Protein AF-A0A183J6Y9-F1 (afdb_monomer)

Foldseek 3Di:
DFLVLCVLQLFWFQPDFADDQRVVLSQVSCVVSVFHADEDPLVQLEKEFFDDDGDPLRDDDPCNVVCNVCSNVCRVPGHLNPQDWAFQDWDDDLQEIETEIEDDPPPPPDHDHDHHDDDDPVVVVLVVVLCVVCVVLSVLLDQQPVNAEEEEAEEDEDPSVLLVVLSVQVSVLVSVLSGRYHYYYQYYDPPHRGGLRSSLRVSSVVVVVVDRHRYYHYDYSRIGGDHSSLRRHDDPHHYDSNCAYVVVVSD

Nearest PDB structures (foldseek):
  2fyc-assembly2_D  TM=8.699E-01  e=2.472E-06  Bos taurus
  1o0r-assembly1_A  TM=8.717E-01  e=4.894E-06  Bos taurus
  1yro-assembly2_D  TM=9.152E-01  e=6.273E-06  Bos taurus
  6fwu-assembly1_A  TM=8.472E-01  e=5.541E-06  Homo sapiens
  4l41-assembly1_C  TM=9.051E-01  e=8.041E-06  Homo sapiens

Structure (mmCIF, N/CA/C/O backbone):
data_AF-A0A183J6Y9-F1
#
_entry.id   AF-A0A183J6Y9-F1
#
loop_
_atom_site.group_PDB
_atom_site.id
_atom_site.type_symbol
_atom_site.label_atom_id
_atom_site.label_alt_id
_atom_site.label_comp_id
_atom_site.label_asym_id
_atom_site.label_entity_id
_atom_site.label_seq_id
_atom_site.pdbx_PDB_ins_code
_atom_site.Cartn_x
_atom_site.Cartn_y
_atom_site.Cartn_z
_atom_site.occupancy
_atom_site.B_iso_or_equiv
_atom_site.auth_seq_id
_atom_site.auth_comp_id
_atom_site.auth_asym_id
_atom_site.auth_atom_id
_atom_site.pdbx_PDB_model_num
ATOM 1 N N . MET A 1 1 ? -2.860 -9.518 -0.943 1.00 97.25 1 MET A N 1
ATOM 2 C CA . MET A 1 1 ? -2.140 -10.798 -1.158 1.00 97.25 1 MET A CA 1
ATOM 3 C C . MET A 1 1 ? -1.888 -11.465 0.185 1.00 97.25 1 MET A C 1
ATOM 5 O O . MET A 1 1 ? -1.713 -10.760 1.171 1.00 97.25 1 MET A O 1
ATOM 9 N N . THR A 1 2 ? -1.869 -12.795 0.262 1.00 98.12 2 THR A N 1
ATOM 10 C CA . THR A 1 2 ? -1.342 -13.480 1.454 1.00 98.12 2 THR A CA 1
ATOM 11 C C . THR A 1 2 ? 0.168 -13.244 1.559 1.00 98.12 2 THR A C 1
ATOM 13 O O . THR A 1 2 ? 0.830 -12.912 0.570 1.00 98.12 2 THR A O 1
ATOM 16 N N . GLY A 1 3 ? 0.747 -13.451 2.744 1.00 97.88 3 GLY A N 1
ATOM 17 C CA . GLY A 1 3 ? 2.195 -13.296 2.912 1.00 97.88 3 GLY A CA 1
ATOM 18 C C . GLY A 1 3 ? 3.012 -14.280 2.066 1.00 97.88 3 GLY A C 1
ATOM 19 O O . GLY A 1 3 ? 4.118 -13.955 1.641 1.00 97.88 3 GLY A O 1
ATOM 20 N N . SER A 1 4 ? 2.490 -15.478 1.785 1.00 98.19 4 SER A N 1
ATOM 21 C CA . SER A 1 4 ? 3.156 -16.439 0.894 1.00 98.19 4 SER A CA 1
ATOM 22 C C . SER A 1 4 ? 3.109 -15.988 -0.567 1.00 98.19 4 SER A C 1
ATOM 24 O O . SER A 1 4 ? 4.135 -16.042 -1.241 1.00 98.19 4 SER A O 1
ATOM 26 N N . GLN A 1 5 ? 1.965 -15.480 -1.040 1.00 98.56 5 GLN A N 1
ATOM 27 C CA . GLN A 1 5 ? 1.833 -14.910 -2.387 1.00 98.56 5 GLN A CA 1
ATOM 28 C C . GLN A 1 5 ? 2.800 -13.740 -2.591 1.00 98.56 5 GLN A C 1
ATOM 30 O O . GLN A 1 5 ? 3.493 -13.694 -3.604 1.00 98.56 5 GLN A O 1
ATOM 35 N N . TYR A 1 6 ? 2.891 -12.830 -1.617 1.00 98.69 6 TYR A N 1
ATOM 36 C CA . TYR A 1 6 ? 3.748 -11.651 -1.734 1.00 98.69 6 TYR A CA 1
ATOM 37 C C . TYR A 1 6 ? 5.245 -12.000 -1.742 1.00 98.69 6 TYR A C 1
ATOM 39 O O . TYR A 1 6 ? 6.002 -11.476 -2.557 1.00 98.69 6 TYR A O 1
ATOM 47 N N . ARG A 1 7 ? 5.677 -12.964 -0.913 1.00 98.44 7 ARG A N 1
ATOM 48 C CA . ARG A 1 7 ? 7.055 -13.484 -0.972 1.00 98.44 7 ARG A CA 1
ATOM 49 C C . ARG A 1 7 ? 7.351 -14.200 -2.290 1.00 98.44 7 ARG A C 1
ATOM 51 O O . ARG A 1 7 ? 8.446 -14.053 -2.819 1.00 98.44 7 ARG A O 1
ATOM 58 N N . ARG A 1 8 ? 6.384 -14.943 -2.842 1.00 98.38 8 ARG A N 1
ATOM 59 C CA . ARG A 1 8 ? 6.544 -15.681 -4.108 1.00 98.38 8 ARG A CA 1
ATOM 60 C C . ARG A 1 8 ? 6.853 -14.765 -5.294 1.00 98.38 8 ARG A C 1
ATOM 62 O O . ARG A 1 8 ? 7.575 -15.180 -6.191 1.00 98.38 8 ARG A O 1
ATOM 69 N N . VAL A 1 9 ? 6.325 -13.541 -5.292 1.00 98.38 9 VAL A N 1
ATOM 70 C CA . VAL A 1 9 ? 6.572 -12.533 -6.342 1.00 98.38 9 VAL A CA 1
ATOM 71 C C . VAL A 1 9 ? 7.768 -11.624 -6.038 1.00 98.38 9 VAL A C 1
ATOM 73 O O . VAL A 1 9 ? 8.014 -10.680 -6.781 1.00 98.38 9 VAL A O 1
ATOM 76 N N . ASN A 1 10 ? 8.504 -11.896 -4.952 1.00 98.69 10 ASN A N 1
ATOM 77 C CA . ASN A 1 10 ? 9.577 -11.045 -4.439 1.00 98.69 10 ASN A CA 1
ATOM 78 C C . ASN A 1 10 ? 9.123 -9.601 -4.132 1.00 98.69 10 ASN A C 1
ATOM 80 O O . ASN A 1 10 ? 9.915 -8.673 -4.223 1.00 98.69 10 ASN A O 1
ATOM 84 N N . GLY A 1 11 ? 7.856 -9.395 -3.761 1.00 98.56 11 GLY A N 1
ATOM 85 C CA . GLY A 1 11 ? 7.292 -8.063 -3.519 1.00 98.56 11 GLY A CA 1
ATOM 86 C C . GLY A 1 11 ? 7.314 -7.122 -4.733 1.00 98.56 11 GLY A C 1
ATOM 87 O O . GLY A 1 11 ? 7.437 -7.559 -5.879 1.00 98.56 11 GLY A O 1
ATOM 88 N N . TYR A 1 12 ? 7.152 -5.821 -4.475 1.00 98.69 12 TYR A N 1
ATOM 89 C CA . TYR A 1 12 ? 7.265 -4.771 -5.497 1.00 98.69 12 TYR A CA 1
ATOM 90 C C . TYR A 1 12 ? 8.728 -4.556 -5.918 1.00 98.69 12 TYR A C 1
ATOM 92 O O . TYR A 1 12 ? 9.642 -4.839 -5.151 1.00 98.69 12 TYR A O 1
ATOM 100 N N . SER A 1 13 ? 8.950 -4.009 -7.116 1.00 98.06 13 SER A N 1
ATOM 101 C CA . SER A 1 13 ? 10.266 -3.509 -7.553 1.00 98.06 13 SER A CA 1
ATOM 102 C C . SER A 1 13 ? 10.703 -2.312 -6.700 1.00 98.06 13 SER A C 1
ATOM 104 O O . SER A 1 13 ? 9.921 -1.381 -6.498 1.00 98.06 13 SER A O 1
ATOM 106 N N . ASN A 1 14 ? 11.959 -2.304 -6.252 1.00 97.12 14 ASN A N 1
ATOM 107 C CA . ASN A 1 14 ? 12.579 -1.193 -5.530 1.00 97.12 14 ASN A CA 1
ATOM 108 C C . ASN A 1 14 ? 13.137 -0.116 -6.477 1.00 97.12 14 ASN A C 1
ATOM 110 O O . ASN A 1 14 ? 13.610 0.915 -6.006 1.00 97.12 14 ASN A O 1
ATOM 114 N N . LEU A 1 15 ? 13.119 -0.328 -7.800 1.00 95.81 15 LEU A N 1
ATOM 115 C CA . LEU A 1 15 ? 13.768 0.578 -8.764 1.00 95.81 15 LEU A CA 1
ATOM 116 C C . LEU A 1 15 ? 12.850 1.671 -9.340 1.00 95.81 15 LEU A C 1
ATOM 118 O O . LEU A 1 15 ? 13.322 2.528 -10.090 1.00 95.81 15 LEU A O 1
ATOM 122 N N . TYR A 1 16 ? 11.554 1.677 -9.006 1.00 96.12 16 TYR A N 1
ATOM 123 C CA . TYR A 1 16 ? 10.638 2.737 -9.445 1.00 96.12 16 TYR A CA 1
ATOM 124 C C . TYR A 1 16 ? 10.712 3.942 -8.509 1.00 96.12 16 TYR A C 1
ATOM 126 O O . TYR A 1 16 ? 9.993 4.041 -7.517 1.00 96.12 16 TYR A O 1
ATOM 134 N N . TRP A 1 17 ? 11.596 4.871 -8.863 1.00 94.75 17 TRP A N 1
ATOM 135 C CA . TRP A 1 17 ? 11.679 6.195 -8.257 1.00 94.75 17 TRP A CA 1
ATOM 136 C C . TRP A 1 17 ? 10.768 7.175 -8.993 1.00 94.75 17 TRP A C 1
ATOM 138 O O . TRP A 1 17 ? 10.839 7.279 -10.215 1.00 94.75 17 TRP A O 1
ATOM 148 N N . GLY A 1 18 ? 9.939 7.908 -8.261 1.00 93.94 18 GLY A N 1
ATOM 149 C CA . GLY A 1 18 ? 8.951 8.826 -8.812 1.00 93.94 18 GLY A CA 1
ATOM 150 C C . GLY A 1 18 ? 7.723 8.075 -9.314 1.00 93.94 18 GLY A C 1
ATOM 151 O O . GLY A 1 18 ? 7.392 6.997 -8.823 1.00 93.94 18 GLY A O 1
ATOM 152 N N . TRP A 1 19 ? 7.043 8.644 -10.303 1.00 93.31 19 TRP A N 1
ATOM 153 C CA . TRP A 1 19 ? 5.748 8.150 -10.743 1.00 93.31 19 TRP A CA 1
ATOM 154 C C . TRP A 1 19 ? 5.826 7.194 -11.940 1.00 93.31 19 TRP A C 1
ATOM 156 O O . TRP A 1 19 ? 6.244 7.577 -13.047 1.00 93.31 19 TRP A O 1
ATOM 166 N N . GLY A 1 20 ? 5.266 5.999 -11.733 1.00 94.44 20 GLY A N 1
ATOM 167 C CA . GLY A 1 20 ? 4.709 5.129 -12.761 1.00 94.44 20 GLY A CA 1
ATOM 168 C C . GLY A 1 20 ? 5.505 3.855 -13.035 1.00 94.44 20 GLY A C 1
ATOM 169 O O . GLY A 1 20 ? 6.730 3.884 -13.139 1.00 94.44 20 GLY A O 1
ATOM 170 N N . GLY A 1 21 ? 4.765 2.770 -13.285 1.00 96.50 21 GLY A N 1
ATOM 171 C CA . GLY A 1 21 ? 5.256 1.462 -13.727 1.00 96.50 21 GLY A CA 1
ATOM 172 C C . GLY A 1 21 ? 5.347 0.408 -12.619 1.00 96.50 21 GLY A C 1
ATOM 173 O O . GLY A 1 21 ? 5.351 -0.780 -12.919 1.00 96.50 21 GLY A O 1
ATOM 174 N N . GLU A 1 22 ? 5.349 0.800 -11.348 1.00 97.50 22 GLU A N 1
ATOM 175 C CA . GLU A 1 22 ? 5.458 -0.107 -10.203 1.00 97.50 22 GLU A CA 1
ATOM 176 C C . GLU A 1 22 ? 4.250 -1.045 -10.048 1.00 97.50 22 GLU A C 1
ATOM 178 O O . GLU A 1 22 ? 4.427 -2.230 -9.752 1.00 97.50 22 GLU A O 1
ATOM 183 N N . ASP A 1 23 ? 3.036 -0.540 -10.295 1.00 96.69 23 ASP A N 1
ATOM 184 C CA . ASP A 1 23 ? 1.798 -1.330 -10.258 1.00 96.69 23 ASP A CA 1
ATOM 185 C C . ASP A 1 23 ? 1.676 -2.266 -11.481 1.00 96.69 23 ASP A C 1
ATOM 187 O O . ASP A 1 23 ? 1.129 -3.370 -11.384 1.00 96.69 23 ASP A O 1
ATOM 191 N N . ASP A 1 24 ? 2.247 -1.877 -12.624 1.00 98.00 24 ASP A N 1
ATOM 192 C CA . ASP A 1 24 ? 2.337 -2.737 -13.810 1.00 98.00 24 ASP A CA 1
ATOM 193 C C . ASP A 1 24 ? 3.381 -3.850 -13.614 1.00 98.00 24 ASP A C 1
ATOM 195 O O . ASP A 1 24 ? 3.151 -5.006 -13.977 1.00 98.00 24 ASP A O 1
ATOM 199 N N . ASP A 1 25 ? 4.517 -3.530 -12.990 1.00 98.56 25 ASP A N 1
ATOM 200 C CA . ASP A 1 25 ? 5.607 -4.467 -12.713 1.00 98.56 25 ASP A CA 1
ATOM 201 C C . ASP A 1 25 ? 5.166 -5.572 -11.741 1.00 98.56 25 ASP A C 1
ATOM 203 O O . ASP A 1 25 ? 5.343 -6.757 -12.032 1.00 98.56 25 ASP A O 1
ATOM 207 N N . ILE A 1 26 ? 4.482 -5.228 -10.638 1.00 98.25 26 ILE A N 1
ATOM 208 C CA . ILE A 1 26 ? 3.941 -6.246 -9.720 1.00 98.25 26 ILE A CA 1
ATOM 209 C C . ILE A 1 26 ? 2.929 -7.161 -10.422 1.00 98.25 26 ILE A C 1
ATOM 211 O O . ILE A 1 26 ? 2.887 -8.363 -10.147 1.00 98.25 26 ILE A O 1
ATOM 215 N N . HIS A 1 27 ? 2.154 -6.643 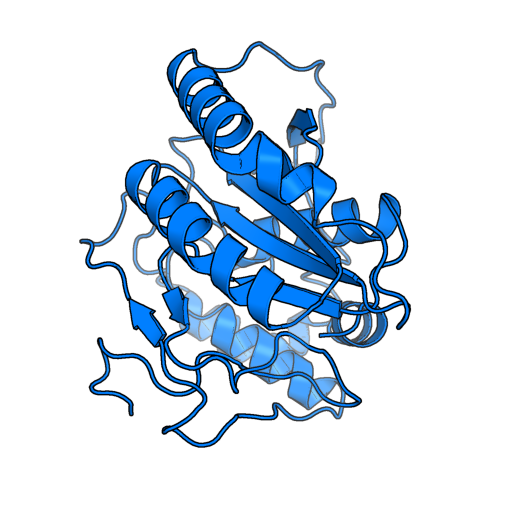-11.381 1.00 98.00 27 HIS A N 1
ATOM 216 C CA . HIS A 1 27 ? 1.244 -7.458 -12.187 1.00 98.00 27 HIS A CA 1
ATOM 217 C C . HIS A 1 27 ? 1.997 -8.426 -13.108 1.00 98.00 27 HIS A C 1
ATOM 219 O O . HIS A 1 27 ? 1.586 -9.583 -13.239 1.00 98.00 27 HIS A O 1
ATOM 225 N N . VAL A 1 28 ? 3.122 -8.003 -13.698 1.00 98.25 28 VAL A N 1
ATOM 226 C CA . VAL A 1 28 ? 4.030 -8.909 -14.423 1.00 98.25 28 VAL A CA 1
ATOM 227 C C . VAL A 1 28 ? 4.543 -10.001 -13.482 1.00 98.25 28 VAL A C 1
ATOM 229 O O . VAL A 1 28 ? 4.407 -11.181 -13.799 1.00 98.25 28 VAL A O 1
ATOM 232 N N . ARG A 1 29 ? 5.039 -9.647 -12.292 1.00 98.31 29 ARG A N 1
ATOM 233 C CA . ARG A 1 29 ? 5.575 -10.617 -11.318 1.00 98.31 29 ARG A CA 1
ATOM 234 C C . ARG A 1 29 ? 4.541 -11.636 -10.848 1.00 98.31 29 ARG A C 1
ATOM 236 O O . ARG A 1 29 ? 4.860 -12.816 -10.714 1.00 98.31 29 ARG A O 1
ATOM 243 N N . ILE A 1 30 ? 3.295 -11.208 -10.632 1.00 98.44 30 ILE A N 1
ATOM 244 C CA . ILE A 1 30 ? 2.176 -12.101 -10.294 1.00 98.44 30 ILE A CA 1
ATOM 245 C C . ILE A 1 30 ? 1.972 -13.151 -11.392 1.00 98.44 30 ILE A C 1
ATOM 247 O O . ILE A 1 30 ? 1.847 -14.338 -11.080 1.00 98.44 30 ILE A O 1
ATOM 251 N N . LYS A 1 31 ? 1.995 -12.735 -12.665 1.00 98.12 31 LYS A N 1
ATOM 252 C CA . LYS A 1 31 ? 1.873 -13.653 -13.805 1.00 98.12 31 LYS A CA 1
ATOM 253 C C . LYS A 1 31 ? 3.050 -14.620 -13.894 1.00 98.12 31 LYS A C 1
ATOM 255 O O . LYS A 1 31 ? 2.824 -15.816 -14.055 1.00 98.12 31 LYS A O 1
ATOM 260 N N . GLU A 1 32 ? 4.281 -14.135 -13.737 1.00 97.69 32 GLU A N 1
ATOM 261 C CA . GLU A 1 32 ? 5.484 -14.986 -13.760 1.00 97.69 32 GLU A CA 1
ATOM 262 C C . GLU A 1 32 ? 5.507 -16.001 -12.610 1.00 97.69 32 GLU A C 1
ATOM 264 O O . GLU A 1 32 ? 6.016 -17.111 -12.748 1.00 97.69 32 GLU A O 1
ATOM 269 N N . ALA A 1 33 ? 4.884 -15.670 -11.478 1.00 97.38 33 ALA A N 1
ATOM 270 C CA . ALA A 1 33 ? 4.689 -16.604 -10.380 1.00 97.38 33 ALA A CA 1
ATOM 271 C C . ALA A 1 33 ? 3.582 -17.647 -10.640 1.00 97.38 33 ALA A C 1
ATOM 273 O O . ALA A 1 33 ? 3.334 -18.478 -9.765 1.00 97.38 33 ALA A O 1
ATOM 274 N N . GLY A 1 34 ? 2.916 -17.637 -11.799 1.00 97.81 34 GLY A N 1
ATOM 275 C CA . GLY A 1 34 ? 1.820 -18.554 -12.132 1.00 97.81 34 GLY A CA 1
ATOM 276 C C . GLY A 1 34 ? 0.507 -18.232 -11.413 1.00 97.81 34 GLY A C 1
ATOM 277 O O . GLY A 1 34 ? -0.323 -19.118 -11.216 1.00 97.81 34 GLY A O 1
ATOM 278 N N . MET A 1 35 ? 0.333 -16.984 -10.977 1.00 98.31 35 MET A N 1
ATOM 279 C CA . MET A 1 35 ? -0.891 -16.476 -10.358 1.00 98.31 35 MET A CA 1
ATOM 280 C C . MET A 1 35 ? -1.600 -15.503 -11.306 1.00 98.31 35 MET A C 1
ATOM 282 O O . MET A 1 35 ? -1.022 -15.004 -12.272 1.00 98.31 35 MET A O 1
ATOM 286 N N . TYR A 1 36 ? -2.864 -15.203 -11.026 1.00 97.19 36 TYR A N 1
ATOM 287 C CA . TYR A 1 36 ? -3.632 -14.208 -11.769 1.00 97.19 36 TYR A CA 1
ATOM 288 C C . TYR A 1 36 ? -4.385 -13.283 -10.819 1.00 97.19 36 TYR A C 1
ATOM 290 O O . TYR A 1 36 ? -4.746 -13.655 -9.707 1.00 97.19 36 TYR A O 1
ATOM 298 N N . VAL A 1 37 ? -4.608 -12.047 -11.257 1.00 97.38 37 VAL A N 1
ATOM 299 C CA . VAL A 1 37 ? -5.260 -11.025 -10.436 1.00 97.38 37 VAL A CA 1
ATOM 300 C C . VAL A 1 37 ? -6.776 -11.154 -10.544 1.00 97.38 37 VAL A C 1
ATOM 302 O O . VAL A 1 37 ? -7.348 -10.973 -11.620 1.00 97.38 37 VAL A O 1
ATOM 305 N N . LEU A 1 38 ? -7.432 -11.408 -9.415 1.00 97.12 38 LEU A N 1
ATOM 306 C CA . LEU A 1 38 ? -8.881 -11.319 -9.274 1.00 97.12 38 LEU A CA 1
ATOM 307 C C . LEU A 1 38 ? -9.319 -9.860 -9.133 1.00 97.12 38 LEU A C 1
ATOM 309 O O . LEU A 1 38 ? -8.685 -9.072 -8.431 1.00 97.12 38 LEU A O 1
ATOM 313 N N . ARG A 1 39 ? -10.446 -9.516 -9.755 1.00 95.62 39 ARG A N 1
ATOM 314 C CA . ARG A 1 39 ? -11.098 -8.207 -9.635 1.00 95.62 39 ARG A CA 1
ATOM 315 C C . ARG A 1 39 ? -12.565 -8.402 -9.289 1.00 95.62 39 ARG A C 1
ATOM 317 O O . ARG A 1 39 ? -13.190 -9.353 -9.755 1.00 95.62 39 ARG A O 1
ATOM 324 N N . HIS A 1 40 ? -13.108 -7.509 -8.471 1.00 94.25 40 HIS A N 1
ATOM 325 C CA . HIS A 1 40 ? -14.555 -7.412 -8.322 1.00 94.25 40 HIS A CA 1
ATOM 326 C C . HIS A 1 40 ? -15.186 -6.793 -9.580 1.00 94.25 40 HIS A C 1
ATOM 328 O O . HIS A 1 40 ? -14.504 -6.062 -10.303 1.00 94.25 40 HIS A O 1
ATOM 334 N N . PRO A 1 41 ? -16.484 -7.045 -9.835 1.00 94.88 41 PRO A N 1
ATOM 335 C CA . PRO A 1 41 ? -17.252 -6.267 -10.801 1.00 94.88 41 PRO A CA 1
ATOM 336 C C . PRO A 1 41 ? -17.133 -4.764 -10.522 1.00 94.88 41 PRO A C 1
ATOM 338 O O . PRO A 1 41 ? -17.016 -4.358 -9.363 1.00 94.88 41 PRO A O 1
ATOM 341 N N . SER A 1 42 ? -17.218 -3.933 -11.562 1.00 92.12 42 SER A N 1
ATOM 342 C CA . SER A 1 42 ? -17.056 -2.473 -11.459 1.00 92.12 42 SER A CA 1
ATOM 343 C C . SER A 1 42 ? -18.121 -1.777 -10.606 1.00 92.12 42 SER A C 1
ATOM 345 O O . SER A 1 42 ? -17.969 -0.605 -10.281 1.00 92.12 42 SER A O 1
ATOM 347 N N . GLN A 1 43 ? -19.205 -2.465 -10.232 1.00 93.19 43 GLN A N 1
ATOM 348 C CA . GLN A 1 43 ? -20.184 -1.959 -9.265 1.00 93.19 43 GLN A CA 1
ATOM 349 C C . GLN A 1 43 ? -19.745 -2.159 -7.809 1.00 93.19 43 GLN A C 1
ATOM 351 O O . GLN A 1 43 ? -20.242 -1.453 -6.945 1.00 93.19 43 GLN A O 1
ATOM 356 N N . ILE A 1 44 ? -18.854 -3.120 -7.542 1.00 96.00 44 ILE A N 1
ATOM 357 C CA . ILE A 1 44 ? -18.369 -3.463 -6.196 1.00 96.00 44 ILE A CA 1
ATOM 358 C C . ILE A 1 44 ? -16.963 -2.900 -5.976 1.00 96.00 44 ILE A C 1
ATOM 360 O O . ILE A 1 44 ? -16.681 -2.325 -4.936 1.00 96.00 44 ILE A O 1
ATOM 364 N N . GLY A 1 45 ? -16.064 -3.031 -6.954 1.00 96.38 45 GLY A N 1
ATOM 365 C CA . GLY A 1 45 ? -14.677 -2.561 -6.846 1.00 96.38 45 GLY A CA 1
ATOM 366 C C . GLY A 1 45 ? -14.506 -1.050 -7.025 1.00 96.38 45 GLY A C 1
ATOM 367 O O . GLY A 1 45 ? -13.509 -0.643 -7.621 1.00 96.38 45 GLY A O 1
ATOM 368 N N . ARG A 1 46 ? -15.486 -0.242 -6.596 1.00 97.19 46 ARG A N 1
ATOM 369 C CA . ARG A 1 46 ? -15.498 1.215 -6.777 1.00 97.19 46 ARG A CA 1
ATOM 370 C C . ARG A 1 46 ? -14.694 1.939 -5.714 1.00 97.19 46 ARG A C 1
ATOM 372 O O . ARG A 1 46 ? -14.812 1.617 -4.531 1.00 97.19 46 ARG A O 1
ATOM 379 N N . TYR A 1 47 ? -13.909 2.913 -6.158 1.00 98.12 47 TYR A N 1
ATOM 380 C CA . TYR A 1 47 ? -13.135 3.798 -5.300 1.00 98.12 47 TYR A CA 1
ATOM 381 C C . TYR A 1 47 ? -13.249 5.246 -5.755 1.00 98.12 47 TYR A C 1
ATOM 383 O O . TYR A 1 47 ? -13.137 5.540 -6.948 1.00 98.12 47 TYR A O 1
ATOM 391 N N . SER A 1 48 ? -13.346 6.133 -4.772 1.00 97.69 48 SER A N 1
ATOM 392 C CA . SER A 1 48 ? -13.191 7.572 -4.946 1.00 97.69 48 SER A CA 1
ATOM 393 C C . SER A 1 48 ? -11.733 7.962 -4.714 1.00 97.69 48 SER A C 1
ATOM 395 O O . SER A 1 48 ? -11.166 7.625 -3.673 1.00 97.69 48 SER A O 1
ATOM 397 N N . MET A 1 49 ? -11.118 8.682 -5.653 1.00 96.50 49 MET A N 1
ATOM 398 C CA . MET A 1 49 ? -9.780 9.241 -5.479 1.00 96.50 49 MET A CA 1
ATOM 399 C C . MET A 1 49 ? -9.864 10.638 -4.853 1.00 96.50 49 MET A C 1
ATOM 401 O O . MET A 1 49 ? -10.478 11.548 -5.416 1.00 96.50 49 MET A O 1
ATOM 405 N N . ILE A 1 50 ? -9.189 10.851 -3.723 1.00 95.62 50 ILE A N 1
ATOM 406 C CA . ILE A 1 50 ? -9.013 12.189 -3.152 1.00 95.62 50 ILE A CA 1
ATOM 407 C C . ILE A 1 50 ? -8.239 13.037 -4.167 1.00 95.62 50 ILE A C 1
ATOM 409 O O . ILE A 1 50 ? -7.121 12.705 -4.571 1.00 95.62 50 ILE A O 1
ATOM 413 N N . LYS A 1 51 ? -8.853 14.131 -4.621 1.00 92.00 51 LYS A N 1
ATOM 414 C CA . LYS A 1 51 ? -8.297 14.980 -5.680 1.00 92.00 51 LYS A CA 1
ATOM 415 C C . LYS A 1 51 ? -7.075 15.746 -5.181 1.00 92.00 51 LYS A C 1
ATOM 417 O O . LYS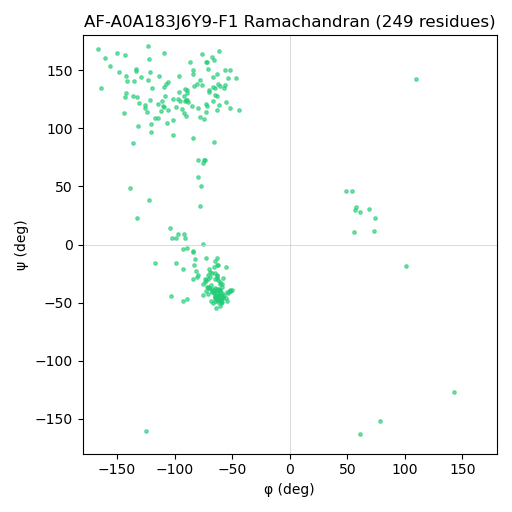 A 1 51 ? -7.140 16.403 -4.149 1.00 92.00 51 LYS A O 1
ATOM 422 N N . HIS A 1 52 ? -5.999 15.695 -5.958 1.00 89.12 52 HIS A N 1
ATOM 423 C CA . HIS A 1 52 ? -4.749 16.405 -5.704 1.00 89.12 52 HIS A CA 1
ATOM 424 C C . HIS A 1 52 ? -3.984 16.616 -7.016 1.00 89.12 52 HIS A C 1
ATOM 426 O O . HIS A 1 52 ? -4.134 15.842 -7.971 1.00 89.12 52 HIS A O 1
ATOM 432 N N . ASP A 1 53 ? -3.157 17.658 -7.042 1.00 87.12 53 ASP A N 1
ATOM 433 C CA . ASP A 1 53 ? -2.144 17.849 -8.076 1.00 87.12 53 ASP A CA 1
ATOM 434 C C . ASP A 1 53 ? -0.951 16.925 -7.830 1.00 87.12 53 ASP A C 1
ATOM 436 O O . ASP A 1 53 ? -0.791 16.366 -6.751 1.00 87.12 53 ASP A O 1
ATOM 440 N N . ARG A 1 54 ? -0.094 16.735 -8.834 1.00 83.69 54 ARG A N 1
ATOM 441 C CA . ARG A 1 54 ? 1.072 15.857 -8.681 1.00 83.69 54 ARG A CA 1
ATOM 442 C C . ARG A 1 54 ? 2.025 16.397 -7.608 1.00 83.69 54 ARG A C 1
ATOM 444 O O . ARG A 1 54 ? 2.470 17.538 -7.701 1.00 83.69 54 ARG A O 1
ATOM 451 N N . ASP A 1 55 ? 2.387 15.541 -6.655 1.00 83.00 55 ASP A N 1
ATOM 452 C CA . ASP A 1 55 ? 3.281 15.915 -5.558 1.00 83.00 55 ASP A CA 1
ATOM 453 C C . ASP A 1 55 ? 4.723 16.129 -6.022 1.00 83.00 55 ASP A C 1
ATOM 455 O O . ASP A 1 55 ? 5.233 15.459 -6.929 1.00 83.00 55 ASP A O 1
ATOM 459 N N . ARG A 1 56 ? 5.425 17.009 -5.308 1.00 83.25 56 ARG A N 1
ATOM 460 C CA . ARG A 1 56 ? 6.870 17.189 -5.451 1.00 83.25 56 ARG A CA 1
ATOM 461 C C . ARG A 1 56 ? 7.620 15.901 -5.091 1.00 83.25 56 ARG A C 1
ATOM 463 O O . ARG A 1 56 ? 7.327 15.240 -4.091 1.00 83.25 56 ARG A O 1
ATOM 470 N N . GLY A 1 57 ? 8.633 15.561 -5.885 1.00 80.94 57 GLY A N 1
ATOM 471 C CA . GLY A 1 57 ? 9.390 14.323 -5.715 1.00 80.94 57 GLY A CA 1
ATOM 472 C C . GLY A 1 57 ? 8.616 13.077 -6.156 1.00 80.94 57 GLY A C 1
ATOM 473 O O . GLY A 1 57 ? 9.031 11.974 -5.806 1.00 80.94 57 GLY A O 1
ATOM 474 N N . ASN A 1 58 ? 7.484 13.238 -6.851 1.00 88.38 58 ASN A N 1
ATOM 475 C CA . ASN A 1 58 ? 6.736 12.176 -7.524 1.00 88.38 58 ASN A CA 1
ATOM 476 C C . ASN A 1 58 ? 6.590 12.491 -9.028 1.00 88.38 58 ASN A C 1
ATOM 478 O O . ASN A 1 58 ? 5.537 12.303 -9.642 1.00 88.38 58 ASN A O 1
ATOM 482 N N . GLU A 1 59 ? 7.641 13.054 -9.625 1.00 92.06 59 GLU A N 1
ATOM 483 C CA . GLU A 1 59 ? 7.703 13.372 -11.048 1.00 92.06 59 GLU A CA 1
ATOM 484 C C . GLU A 1 59 ? 7.673 12.096 -11.899 1.00 92.06 59 GLU A C 1
ATOM 486 O O . GLU A 1 59 ? 8.001 11.005 -11.439 1.00 92.06 59 GLU A O 1
ATOM 491 N N . VAL A 1 60 ? 7.284 12.229 -13.171 1.00 93.88 60 VAL A N 1
ATOM 492 C CA . VAL A 1 60 ? 7.268 11.107 -14.120 1.00 93.88 60 VAL A CA 1
ATOM 493 C C . VAL A 1 60 ? 8.653 10.467 -14.185 1.00 93.88 60 VAL A C 1
ATOM 495 O O . VAL A 1 60 ? 9.615 11.134 -14.560 1.00 93.88 60 VAL A O 1
ATOM 498 N N . ASN A 1 61 ? 8.739 9.167 -13.905 1.00 93.12 61 ASN A N 1
ATOM 499 C CA . ASN A 1 61 ? 9.982 8.430 -14.082 1.00 93.12 61 ASN A CA 1
ATOM 500 C C . ASN A 1 61 ? 10.257 8.227 -15.588 1.00 93.12 61 ASN A C 1
ATOM 502 O O . ASN A 1 61 ? 9.503 7.498 -16.245 1.00 93.12 61 ASN A O 1
ATOM 506 N N . PRO A 1 62 ? 11.323 8.818 -16.164 1.00 94.19 62 PRO A N 1
ATOM 507 C CA . PRO A 1 62 ? 11.625 8.668 -17.589 1.00 94.19 62 PRO A CA 1
ATOM 508 C C . PRO A 1 62 ? 12.032 7.232 -17.959 1.00 94.19 62 PRO A C 1
ATOM 510 O O . PRO A 1 62 ? 11.822 6.799 -19.090 1.00 94.19 62 PRO A O 1
ATOM 513 N N . CYS A 1 63 ? 12.552 6.463 -17.000 1.00 94.19 63 CYS A N 1
ATOM 514 C CA . CYS A 1 63 ? 13.006 5.087 -17.178 1.00 94.19 63 CYS A CA 1
ATOM 515 C C . CYS A 1 63 ? 11.904 4.041 -16.951 1.00 94.19 63 CYS A C 1
ATOM 517 O O . CYS A 1 63 ? 12.162 2.855 -17.154 1.00 94.19 63 CYS A O 1
ATOM 519 N N . ARG A 1 64 ? 10.677 4.431 -16.570 1.00 95.56 64 ARG A N 1
ATOM 520 C CA . ARG A 1 64 ? 9.597 3.487 -16.207 1.00 95.56 64 ARG A CA 1
ATOM 521 C C . ARG A 1 64 ? 9.327 2.407 -17.252 1.00 95.56 64 ARG A C 1
ATOM 523 O O . ARG A 1 64 ? 9.138 1.252 -16.898 1.00 95.56 64 ARG A O 1
ATOM 530 N N . MET A 1 65 ? 9.372 2.757 -18.539 1.00 97.50 65 MET A N 1
ATOM 531 C CA . MET A 1 65 ? 9.140 1.788 -19.616 1.00 97.50 65 MET A CA 1
ATOM 532 C C . MET A 1 65 ? 10.305 0.806 -19.760 1.00 97.50 65 MET A C 1
ATOM 534 O O . MET A 1 65 ? 10.090 -0.372 -20.022 1.00 97.50 65 MET A O 1
ATOM 538 N N . HIS A 1 66 ? 11.540 1.272 -19.559 1.00 96.62 66 HIS A N 1
ATOM 539 C CA . HIS A 1 66 ? 12.719 0.409 -19.575 1.00 96.62 66 HIS A CA 1
ATOM 540 C C . HIS A 1 66 ? 12.723 -0.558 -18.379 1.00 96.62 66 HIS A C 1
ATOM 542 O O . HIS A 1 66 ? 13.003 -1.748 -18.536 1.00 96.62 66 HIS A O 1
ATOM 548 N N . LEU A 1 67 ? 12.340 -0.067 -17.197 1.00 96.94 67 LEU A N 1
ATOM 549 C CA . LEU A 1 67 ? 12.169 -0.892 -16.000 1.00 96.94 67 LEU A CA 1
ATOM 550 C C . LEU A 1 67 ? 11.067 -1.940 -16.189 1.00 96.94 67 LEU A C 1
ATOM 552 O O . LEU A 1 67 ? 11.286 -3.106 -15.864 1.00 96.94 67 LEU A O 1
ATOM 556 N N . LEU A 1 68 ? 9.930 -1.555 -16.777 1.00 97.56 68 LEU A N 1
ATOM 557 C CA . LEU A 1 68 ? 8.807 -2.462 -17.006 1.00 97.56 68 LEU A CA 1
ATOM 558 C C . LEU A 1 68 ? 9.160 -3.561 -18.015 1.00 97.56 68 LEU A C 1
ATOM 560 O O . LEU A 1 68 ? 8.857 -4.732 -17.792 1.00 97.56 68 LEU A O 1
ATOM 564 N N . ASN A 1 69 ? 9.870 -3.212 -19.091 1.00 97.38 69 ASN A N 1
ATOM 565 C CA . ASN A 1 69 ? 10.325 -4.184 -20.087 1.00 97.38 69 ASN A CA 1
ATOM 566 C C . ASN A 1 69 ? 11.308 -5.218 -19.508 1.00 97.38 69 ASN A C 1
ATOM 568 O O . ASN A 1 69 ? 11.368 -6.337 -20.010 1.00 97.38 69 ASN A O 1
ATOM 572 N N . SER A 1 70 ? 12.043 -4.866 -18.447 1.00 96.94 70 SER A N 1
ATOM 573 C CA . SER A 1 70 ? 12.987 -5.754 -17.748 1.00 96.94 70 SER A CA 1
ATOM 574 C C . SER A 1 70 ? 12.413 -6.387 -16.471 1.00 96.94 70 SER A C 1
ATOM 576 O O . SER A 1 70 ? 13.134 -7.079 -15.753 1.00 96.94 70 SER A O 1
ATOM 578 N N . ALA A 1 71 ? 11.123 -6.191 -16.166 1.00 97.06 71 ALA A N 1
ATOM 579 C CA . ALA A 1 71 ? 10.492 -6.660 -14.926 1.00 97.06 71 ALA A CA 1
ATOM 580 C C . ALA A 1 71 ? 10.694 -8.166 -14.676 1.00 97.06 71 ALA A C 1
ATOM 582 O O . ALA A 1 71 ? 10.999 -8.586 -13.558 1.00 97.06 71 ALA A O 1
ATOM 583 N N . ARG A 1 72 ? 10.576 -8.981 -15.734 1.00 96.38 72 ARG A N 1
ATOM 584 C CA . ARG A 1 72 ? 10.770 -10.440 -15.674 1.00 96.38 72 ARG A CA 1
ATOM 585 C C . ARG A 1 72 ? 12.184 -10.821 -15.257 1.00 96.38 72 ARG A C 1
ATOM 587 O O . ARG A 1 72 ? 12.358 -11.656 -14.372 1.00 96.38 72 ARG A O 1
ATOM 594 N N . ASP A 1 73 ? 13.176 -10.183 -15.867 1.00 97.00 73 ASP A N 1
ATOM 595 C CA . ASP A 1 73 ? 14.590 -10.485 -15.645 1.00 97.00 73 ASP A CA 1
ATOM 596 C C . ASP A 1 73 ? 15.025 -10.083 -14.231 1.00 97.00 73 ASP A C 1
ATOM 598 O O . ASP A 1 73 ? 15.809 -10.779 -13.584 1.00 97.00 73 ASP A O 1
ATOM 602 N N . ARG A 1 74 ? 14.459 -8.983 -13.718 1.00 96.38 74 ARG A N 1
ATOM 603 C CA . ARG A 1 74 ? 14.781 -8.427 -12.398 1.00 96.38 74 ARG A CA 1
ATOM 604 C C . ARG A 1 74 ? 14.050 -9.113 -11.240 1.00 96.38 74 ARG A C 1
ATOM 606 O O . ARG A 1 74 ? 14.451 -8.926 -10.095 1.00 96.38 74 ARG A O 1
ATOM 613 N N . LEU A 1 75 ? 13.033 -9.942 -11.500 1.00 95.19 75 LEU A N 1
ATOM 614 C CA . LEU A 1 75 ? 12.153 -10.524 -10.473 1.00 95.19 75 LEU A CA 1
ATOM 615 C C . LEU A 1 75 ? 12.912 -11.177 -9.310 1.00 95.19 75 LEU A C 1
ATOM 617 O O . LEU A 1 75 ? 12.503 -11.041 -8.162 1.00 95.19 75 LEU A O 1
ATOM 621 N N . LYS A 1 76 ? 14.022 -11.875 -9.586 1.00 95.56 76 LYS A N 1
ATOM 622 C CA . LYS A 1 76 ? 14.809 -12.589 -8.562 1.00 95.56 76 LYS A CA 1
ATOM 623 C C . LYS A 1 76 ? 15.808 -11.714 -7.804 1.00 95.56 76 LYS A C 1
ATOM 625 O O . LYS A 1 76 ? 16.302 -12.150 -6.768 1.00 95.56 76 LYS A O 1
ATOM 630 N N . THR A 1 77 ? 16.153 -10.546 -8.336 1.00 96.69 77 THR A N 1
ATOM 631 C CA . THR A 1 77 ? 17.250 -9.710 -7.826 1.00 96.69 77 THR A CA 1
ATOM 632 C C . THR A 1 77 ? 16.794 -8.356 -7.308 1.00 96.69 77 THR A C 1
ATOM 634 O O . THR A 1 77 ? 17.562 -7.728 -6.600 1.00 96.69 77 THR A O 1
ATOM 637 N N . ASP A 1 78 ? 15.579 -7.927 -7.645 1.00 97.56 78 ASP A N 1
ATOM 638 C CA . ASP A 1 78 ? 14.989 -6.648 -7.251 1.00 97.56 78 ASP A CA 1
ATOM 639 C C . ASP A 1 78 ? 13.639 -6.877 -6.564 1.00 97.56 78 ASP A C 1
ATOM 641 O O . ASP A 1 78 ? 12.724 -7.428 -7.178 1.00 97.56 78 ASP A O 1
ATOM 645 N N . GLY A 1 79 ? 13.517 -6.451 -5.309 1.00 98.19 79 GLY A N 1
ATOM 646 C CA . GLY A 1 79 ? 12.313 -6.500 -4.489 1.00 98.19 79 GLY A CA 1
ATOM 647 C C . GLY A 1 79 ? 12.612 -6.815 -3.019 1.00 98.19 79 GLY A C 1
ATOM 648 O O . GLY A 1 79 ? 13.417 -6.155 -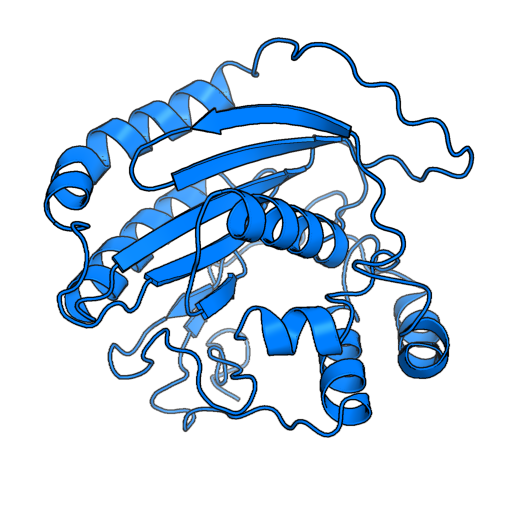2.368 1.00 98.19 79 GLY A O 1
ATOM 649 N N . LEU A 1 80 ? 11.974 -7.829 -2.437 1.00 98.19 80 LEU A N 1
ATOM 650 C CA . LEU A 1 80 ? 12.263 -8.226 -1.049 1.00 98.19 80 LEU A CA 1
ATOM 651 C C . LEU A 1 80 ? 13.706 -8.728 -0.863 1.00 98.19 80 LEU A C 1
ATOM 653 O O . LEU A 1 80 ? 14.253 -8.620 0.233 1.00 98.19 80 LEU A O 1
ATOM 657 N N . SER A 1 81 ? 14.314 -9.269 -1.919 1.00 96.69 81 SER A N 1
ATOM 658 C CA . SER A 1 81 ? 15.662 -9.850 -1.924 1.00 96.69 81 SER A CA 1
ATOM 659 C C . SER A 1 81 ? 16.807 -8.847 -1.756 1.00 96.69 81 SER A C 1
ATOM 661 O O . SER A 1 81 ? 17.890 -9.247 -1.337 1.00 96.69 81 SER A O 1
ATOM 663 N N . ASP A 1 82 ? 16.602 -7.575 -2.097 1.00 95.06 82 ASP A N 1
ATOM 664 C CA . ASP A 1 82 ? 17.640 -6.531 -2.119 1.00 95.06 82 ASP A CA 1
ATOM 665 C C . ASP A 1 82 ? 17.196 -5.235 -1.415 1.00 95.06 82 ASP A C 1
ATOM 667 O O . ASP A 1 82 ? 17.730 -4.153 -1.661 1.00 95.06 82 ASP A O 1
ATOM 671 N N . LEU A 1 83 ? 16.223 -5.347 -0.509 1.00 94.25 83 LEU A N 1
ATOM 672 C CA . LEU A 1 83 ? 15.605 -4.217 0.173 1.00 94.25 83 LEU A CA 1
ATOM 673 C C . LEU A 1 83 ? 16.611 -3.435 1.040 1.00 94.25 83 LEU A C 1
ATOM 675 O O . LEU A 1 83 ? 17.099 -3.944 2.052 1.00 94.25 83 LEU A O 1
ATOM 679 N N . ALA A 1 84 ? 16.869 -2.173 0.684 1.00 90.88 84 ALA A N 1
ATOM 680 C CA . ALA A 1 84 ? 17.805 -1.290 1.384 1.00 90.88 84 ALA A CA 1
ATOM 681 C C . ALA A 1 84 ? 17.117 -0.010 1.885 1.00 90.88 84 ALA A C 1
ATOM 683 O O . ALA A 1 84 ? 16.522 0.735 1.111 1.00 90.88 84 ALA A O 1
ATOM 684 N N . TYR A 1 85 ? 17.206 0.259 3.190 1.00 91.44 85 TYR A N 1
ATOM 685 C CA . TYR A 1 85 ? 16.605 1.430 3.834 1.00 91.44 85 TYR A CA 1
ATOM 686 C C . TYR A 1 85 ? 17.260 1.708 5.192 1.00 91.44 85 TYR A C 1
ATOM 688 O O . TYR A 1 85 ? 17.856 0.815 5.800 1.00 91.44 85 TYR A O 1
ATOM 696 N N . ARG A 1 86 ? 17.110 2.936 5.701 1.00 90.50 86 ARG A N 1
ATOM 697 C CA . ARG A 1 86 ? 17.430 3.291 7.089 1.00 90.50 86 ARG A CA 1
ATOM 698 C C . ARG A 1 86 ? 16.139 3.610 7.833 1.00 90.50 86 ARG A C 1
ATOM 700 O O . ARG A 1 86 ? 15.449 4.573 7.514 1.00 90.50 86 ARG A O 1
ATOM 707 N N . LEU A 1 87 ? 15.809 2.795 8.831 1.00 90.44 87 LEU A N 1
ATOM 708 C CA . LEU A 1 87 ? 14.697 3.070 9.737 1.00 90.44 87 LEU A CA 1
ATOM 709 C C . LEU A 1 87 ? 15.092 4.209 10.685 1.00 90.44 87 LEU A C 1
ATOM 711 O O . LEU A 1 87 ? 16.070 4.083 11.417 1.00 90.44 87 LEU A O 1
ATOM 715 N N . ILE A 1 88 ? 14.332 5.302 10.657 1.00 89.50 88 ILE A N 1
ATOM 716 C CA . ILE A 1 88 ? 14.554 6.483 11.497 1.00 89.50 88 ILE A CA 1
ATOM 717 C C . ILE A 1 88 ? 13.742 6.383 12.774 1.00 89.50 88 ILE A C 1
ATOM 719 O O . ILE A 1 88 ? 14.284 6.592 13.852 1.00 89.50 88 ILE A O 1
ATOM 723 N N . ARG A 1 89 ? 12.449 6.063 12.664 1.00 89.44 89 ARG A N 1
ATOM 724 C CA . ARG A 1 89 ? 11.526 6.074 13.802 1.00 89.44 89 ARG A CA 1
ATOM 725 C C . ARG A 1 89 ? 10.440 5.016 13.650 1.00 89.44 89 ARG A C 1
ATOM 727 O O . ARG A 1 89 ? 10.040 4.688 12.534 1.00 89.44 89 ARG A O 1
ATOM 734 N N . ILE A 1 90 ? 9.982 4.488 14.783 1.00 91.06 90 ILE A N 1
ATOM 735 C CA . ILE A 1 90 ? 8.789 3.646 14.877 1.00 91.06 90 ILE A CA 1
ATOM 736 C C . ILE A 1 90 ? 7.872 4.267 15.926 1.00 91.06 90 ILE A C 1
ATOM 738 O O . ILE A 1 90 ? 8.214 4.252 17.108 1.00 91.06 90 ILE A O 1
ATOM 742 N N . ASP A 1 91 ? 6.682 4.692 15.517 1.00 89.25 91 ASP A N 1
ATOM 743 C CA . ASP A 1 91 ? 5.634 5.132 16.438 1.00 89.25 91 ASP A CA 1
ATOM 744 C C . ASP A 1 91 ? 4.537 4.068 16.491 1.00 89.25 91 ASP A C 1
ATOM 746 O O . ASP A 1 91 ? 3.754 3.889 15.552 1.00 89.25 91 ASP A O 1
ATOM 750 N N . ARG A 1 92 ? 4.502 3.305 17.587 1.00 89.62 92 ARG A N 1
ATOM 751 C CA . ARG A 1 92 ? 3.537 2.215 17.780 1.00 89.62 92 ARG A CA 1
ATOM 752 C C . ARG A 1 92 ? 2.284 2.729 18.476 1.00 89.62 92 ARG A C 1
ATOM 754 O O . ARG A 1 92 ? 2.360 3.220 19.597 1.00 89.62 92 ARG A O 1
ATOM 761 N N . GLN A 1 93 ? 1.136 2.531 17.842 1.00 86.75 93 GLN A N 1
ATOM 762 C CA . GLN A 1 93 ? -0.188 2.719 18.429 1.00 86.75 93 GLN A CA 1
ATOM 763 C C . GLN A 1 93 ? -0.986 1.414 18.322 1.00 86.75 93 GLN A C 1
ATOM 765 O O . GLN A 1 93 ? -0.567 0.458 17.663 1.00 86.75 93 GLN A O 1
ATOM 770 N N . THR A 1 94 ? -2.144 1.348 18.979 1.00 86.69 94 THR A N 1
ATOM 771 C CA . THR A 1 94 ? -2.916 0.098 19.026 1.00 86.69 94 THR A CA 1
ATOM 772 C C . THR A 1 94 ? -3.552 -0.269 17.683 1.00 86.69 94 THR A C 1
ATOM 774 O O . THR A 1 94 ? -3.570 -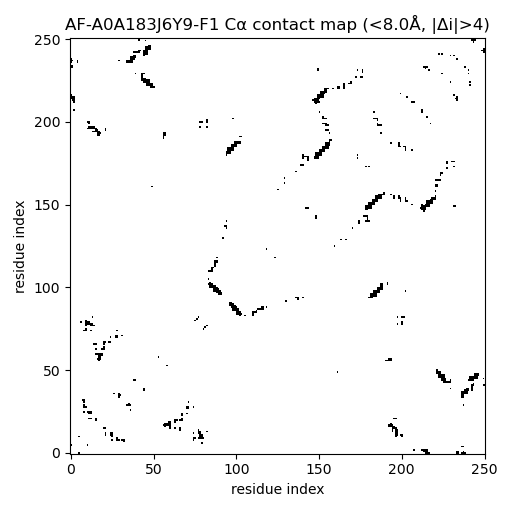1.443 17.333 1.00 86.69 94 THR A O 1
ATOM 777 N N . LEU A 1 95 ? -4.044 0.708 16.910 1.00 89.06 95 LEU A N 1
ATOM 778 C CA . LEU A 1 95 ? -4.660 0.460 15.592 1.00 89.06 95 LEU A CA 1
ATOM 779 C C . LEU A 1 95 ? -3.686 0.576 14.421 1.00 89.06 95 LEU A C 1
ATOM 781 O O . LEU A 1 95 ? -3.966 0.072 13.329 1.00 89.06 95 LEU A O 1
ATOM 785 N N . TYR A 1 96 ? -2.577 1.282 14.621 1.00 92.69 96 TYR A N 1
ATOM 786 C CA . TYR A 1 96 ? -1.639 1.557 13.550 1.00 92.69 96 TYR A CA 1
ATOM 787 C C . TYR A 1 96 ? -0.201 1.694 14.041 1.00 92.69 96 TYR A C 1
ATOM 789 O O . TYR A 1 96 ? 0.087 1.835 15.227 1.00 92.69 96 TYR A O 1
ATOM 797 N N . THR A 1 97 ? 0.743 1.631 13.116 1.00 93.62 97 THR A N 1
ATOM 798 C CA . THR A 1 97 ? 2.157 1.892 13.378 1.00 93.62 97 THR A CA 1
ATOM 799 C C . THR A 1 97 ? 2.711 2.756 12.261 1.00 93.62 97 THR A C 1
ATOM 801 O O . THR A 1 97 ? 2.550 2.414 11.091 1.00 93.62 97 THR A O 1
ATOM 804 N N . ASN A 1 98 ? 3.350 3.868 12.620 1.00 94.94 98 ASN A N 1
ATOM 805 C CA . ASN A 1 98 ? 4.117 4.669 11.674 1.00 94.94 98 ASN A CA 1
ATOM 806 C C . ASN A 1 98 ? 5.574 4.189 11.666 1.00 94.94 98 ASN A C 1
ATOM 808 O O . ASN A 1 98 ? 6.166 3.952 12.722 1.00 94.94 98 ASN A O 1
ATOM 812 N N . LEU A 1 99 ? 6.125 4.019 10.468 1.00 95.25 99 LEU A N 1
ATOM 813 C CA . LEU A 1 99 ? 7.535 3.749 10.226 1.00 95.25 99 LEU A CA 1
ATOM 814 C C . LEU A 1 99 ? 8.097 4.917 9.427 1.00 95.25 99 LEU A C 1
ATOM 816 O O . LEU A 1 99 ? 7.792 5.033 8.244 1.00 95.25 99 LEU A O 1
ATOM 820 N N . THR A 1 100 ? 8.934 5.749 10.038 1.00 94.75 100 THR A N 1
ATOM 821 C CA . THR A 1 100 ? 9.639 6.809 9.312 1.00 94.75 100 THR A CA 1
ATOM 822 C C . THR A 1 100 ? 10.954 6.261 8.771 1.00 94.75 100 THR A C 1
ATOM 824 O O . THR A 1 100 ? 11.791 5.770 9.536 1.00 94.75 100 THR A O 1
ATOM 827 N N . LEU A 1 101 ? 11.153 6.346 7.458 1.00 92.62 101 LEU A N 1
ATOM 828 C CA . LEU A 1 101 ? 12.282 5.767 6.739 1.00 92.62 101 LEU A CA 1
ATOM 829 C C . LEU A 1 101 ? 13.048 6.828 5.954 1.00 92.62 101 LEU A C 1
ATOM 831 O O . LEU A 1 101 ? 12.468 7.683 5.288 1.00 92.62 101 LEU A O 1
ATOM 835 N N . GLU A 1 102 ? 14.367 6.691 5.945 1.00 90.06 102 GLU A N 1
ATOM 836 C CA . GLU A 1 102 ? 15.217 7.324 4.951 1.00 90.06 102 GLU A CA 1
ATOM 837 C C . GLU A 1 102 ? 15.612 6.295 3.892 1.00 90.06 102 GLU A C 1
ATOM 839 O O . GLU A 1 102 ? 16.180 5.242 4.206 1.00 90.06 102 GLU A O 1
ATOM 844 N N . ILE A 1 103 ? 15.337 6.620 2.629 1.00 86.81 103 ILE A N 1
ATOM 845 C CA . ILE A 1 103 ? 15.683 5.778 1.487 1.00 86.81 103 ILE A CA 1
ATOM 846 C C . ILE A 1 103 ? 16.595 6.601 0.579 1.00 86.81 103 ILE A C 1
ATOM 848 O O . ILE A 1 103 ? 16.174 7.489 -0.156 1.00 86.81 103 ILE A O 1
ATOM 852 N N . LYS A 1 104 ? 17.903 6.397 0.723 1.00 72.25 104 LYS A N 1
ATOM 853 C CA . LYS A 1 104 ? 18.871 7.041 -0.165 1.00 72.25 104 LYS A CA 1
ATOM 854 C C . LYS A 1 104 ? 19.014 6.203 -1.424 1.00 72.25 104 LYS A C 1
ATOM 856 O O . LYS A 1 104 ? 18.886 4.982 -1.380 1.00 72.25 104 LYS A O 1
ATOM 861 N N . ASP A 1 105 ? 19.327 6.864 -2.529 1.00 59.50 105 ASP A N 1
ATOM 862 C CA . ASP A 1 105 ? 19.854 6.202 -3.714 1.00 59.50 105 ASP A CA 1
ATOM 863 C C . ASP A 1 105 ? 21.243 5.641 -3.348 1.00 59.50 105 ASP A C 1
ATOM 865 O O . ASP A 1 105 ? 22.256 6.346 -3.376 1.00 59.50 105 ASP A O 1
ATOM 869 N N . PHE A 1 106 ? 21.279 4.414 -2.817 1.00 54.97 106 PHE A N 1
ATOM 870 C CA . PHE A 1 106 ? 22.494 3.769 -2.318 1.00 54.97 106 PHE A CA 1
ATOM 871 C C . PHE A 1 106 ? 23.358 3.297 -3.494 1.00 54.97 106 PHE A C 1
ATOM 873 O O . PHE A 1 106 ? 23.558 2.101 -3.701 1.00 54.97 106 PHE A O 1
ATOM 880 N N . THR A 1 107 ? 23.952 4.240 -4.224 1.00 48.09 107 THR A N 1
ATOM 881 C CA . THR A 1 107 ? 25.126 3.952 -5.063 1.00 48.09 107 THR A CA 1
ATOM 882 C C . THR A 1 107 ? 26.314 3.472 -4.217 1.00 48.09 107 THR A C 1
ATOM 884 O O . THR A 1 107 ? 27.194 2.796 -4.737 1.00 48.09 107 THR A O 1
ATOM 887 N N . ASN A 1 108 ? 26.295 3.707 -2.896 1.00 41.19 108 ASN A N 1
ATOM 888 C CA . ASN A 1 108 ? 27.217 3.114 -1.929 1.00 41.19 108 ASN A CA 1
ATOM 889 C C . ASN A 1 108 ? 26.462 2.373 -0.811 1.00 41.19 108 ASN A C 1
ATOM 891 O O . ASN A 1 108 ? 25.740 2.966 -0.008 1.00 41.19 108 ASN A O 1
ATOM 895 N N . ARG A 1 109 ? 26.639 1.047 -0.784 1.00 44.72 109 ARG A N 1
ATOM 896 C CA . ARG A 1 109 ? 26.006 0.082 0.128 1.00 44.72 109 ARG A CA 1
ATOM 897 C C . ARG A 1 109 ? 26.592 0.140 1.544 1.00 44.72 109 ARG A C 1
ATOM 899 O O . ARG A 1 109 ? 27.271 -0.792 1.970 1.00 44.72 109 ARG A O 1
ATOM 906 N N . THR A 1 110 ? 26.288 1.188 2.300 1.00 41.28 110 THR A N 1
ATOM 907 C CA . THR A 1 110 ? 26.586 1.205 3.740 1.00 41.28 110 THR A CA 1
ATOM 908 C C . THR A 1 110 ? 25.359 1.662 4.517 1.00 41.28 110 THR A C 1
ATOM 910 O O . THR A 1 110 ? 25.022 2.844 4.558 1.00 41.28 110 THR A O 1
ATOM 913 N N . VAL A 1 111 ? 24.660 0.696 5.119 1.00 47.75 111 VAL A N 1
ATOM 914 C CA . VAL A 1 111 ? 23.536 0.940 6.029 1.00 47.75 111 VAL A CA 1
ATOM 915 C C . VAL A 1 111 ? 24.112 1.361 7.379 1.00 47.75 111 VAL A C 1
ATOM 917 O O . VAL A 1 111 ? 24.708 0.550 8.083 1.00 47.75 111 VAL A O 1
ATOM 920 N N . MET A 1 112 ? 23.937 2.629 7.744 1.00 40.12 112 MET A N 1
ATOM 921 C CA . MET A 1 112 ? 24.221 3.116 9.094 1.00 40.12 112 MET A CA 1
ATOM 922 C C . MET A 1 112 ? 22.938 3.012 9.917 1.00 40.12 112 MET A C 1
ATOM 924 O O . MET A 1 112 ? 21.964 3.713 9.645 1.00 40.12 112 MET A O 1
ATOM 928 N N . VAL A 1 113 ? 22.931 2.137 10.922 1.00 43.69 113 VAL A N 1
ATOM 929 C CA . VAL A 1 113 ? 21.912 2.163 11.975 1.00 43.69 113 VAL A CA 1
ATOM 930 C C . VAL A 1 113 ? 22.255 3.338 12.881 1.00 43.69 113 VAL A C 1
ATOM 932 O O . VAL A 1 113 ? 23.247 3.308 13.602 1.00 43.69 113 VAL A O 1
ATOM 935 N N . THR A 1 114 ? 21.466 4.401 12.810 1.00 44.44 114 THR A N 1
ATOM 936 C CA . THR A 1 114 ? 21.558 5.527 13.743 1.00 44.44 114 THR A CA 1
ATOM 937 C C . THR A 1 114 ? 20.364 5.476 14.677 1.00 44.44 114 THR A C 1
ATOM 939 O O . THR A 1 114 ? 19.245 5.251 14.215 1.00 44.44 114 THR A O 1
ATOM 942 N N . ASN A 1 115 ? 20.595 5.729 15.962 1.00 41.25 115 ASN A N 1
ATOM 943 C CA . ASN A 1 115 ? 19.522 5.899 16.934 1.00 41.25 115 ASN A CA 1
ATOM 944 C C . ASN A 1 115 ? 18.576 7.021 16.484 1.00 41.25 115 ASN A C 1
ATOM 946 O O . ASN A 1 115 ? 19.026 8.053 15.983 1.00 41.25 115 ASN A O 1
ATOM 950 N N . ALA A 1 116 ? 17.278 6.764 16.632 1.00 45.22 116 ALA A N 1
ATOM 951 C CA . ALA A 1 116 ? 16.186 7.628 16.211 1.00 45.22 116 ALA A CA 1
ATOM 952 C C . ALA A 1 116 ? 16.361 9.057 16.743 1.00 45.22 116 ALA A C 1
ATOM 954 O O . ALA A 1 116 ? 16.360 9.274 17.953 1.00 45.22 116 ALA A O 1
ATOM 955 N N . THR A 1 117 ? 16.510 10.026 15.843 1.00 48.03 117 THR A N 1
ATOM 956 C CA . THR A 1 117 ? 16.368 11.450 16.165 1.00 48.03 117 THR A CA 1
ATOM 957 C C . THR A 1 117 ? 14.897 11.849 16.105 1.00 48.03 117 THR A C 1
ATOM 959 O O . THR A 1 117 ? 14.133 11.301 15.307 1.00 48.03 117 THR A O 1
ATOM 962 N N . GLU A 1 118 ? 14.534 12.786 16.977 1.00 46.00 118 GLU A N 1
ATOM 963 C CA . GLU A 1 118 ? 13.180 13.268 17.253 1.00 46.00 118 GLU A CA 1
ATOM 964 C C . GLU A 1 118 ? 12.352 13.572 15.997 1.00 46.00 118 GLU A C 1
ATOM 966 O O . GLU A 1 118 ? 12.844 14.044 14.970 1.00 46.00 118 GLU A O 1
ATOM 971 N N . ALA A 1 119 ? 11.062 13.265 16.103 1.00 48.47 119 ALA A N 1
ATOM 972 C CA . ALA A 1 119 ? 10.054 13.604 15.116 1.00 48.47 119 ALA A CA 1
ATOM 973 C C . ALA A 1 119 ? 9.896 15.117 14.958 1.00 48.47 119 ALA A C 1
ATOM 975 O O . ALA A 1 119 ? 9.977 15.849 15.941 1.00 48.47 119 ALA A O 1
ATOM 976 N N . SER A 1 120 ? 9.585 15.585 13.746 1.00 53.72 120 SER A N 1
ATOM 977 C CA . SER A 1 120 ? 9.036 16.931 13.581 1.00 53.72 120 SER A CA 1
ATOM 978 C C . SER A 1 120 ? 7.712 17.037 14.344 1.00 53.72 120 SER A C 1
ATOM 980 O O . SER A 1 120 ? 6.875 16.135 14.275 1.00 53.72 120 SER A O 1
ATOM 982 N N . THR A 1 121 ? 7.518 18.144 15.063 1.00 55.47 121 THR A N 1
ATOM 983 C CA . THR A 1 121 ? 6.353 18.397 15.930 1.00 55.47 121 THR A CA 1
ATOM 984 C C . THR A 1 121 ? 5.016 18.185 15.206 1.00 55.47 121 THR A C 1
ATOM 986 O O . THR A 1 121 ? 4.129 17.539 15.751 1.00 55.47 121 THR A O 1
ATOM 989 N N . GLU A 1 122 ? 4.909 18.601 13.940 1.00 58.59 122 GLU A N 1
ATOM 990 C CA . GLU A 1 122 ? 3.694 18.447 13.116 1.00 58.59 122 GLU A CA 1
ATOM 991 C C . GLU A 1 122 ? 3.274 16.978 12.898 1.00 58.59 122 GLU A C 1
ATOM 993 O O . GLU A 1 122 ? 2.087 16.654 12.911 1.00 58.59 122 GLU A O 1
ATOM 998 N N . VAL A 1 123 ? 4.236 16.060 12.719 1.00 58.81 123 VAL A N 1
ATOM 999 C CA . VAL A 1 123 ? 3.943 14.628 12.505 1.00 58.81 123 VAL A CA 1
ATOM 1000 C C . VAL A 1 123 ? 3.490 13.970 13.810 1.00 58.81 123 VAL A C 1
ATOM 1002 O O . VAL A 1 123 ? 2.646 13.076 13.798 1.00 58.81 123 VAL A O 1
ATOM 1005 N N . VAL A 1 124 ? 4.006 14.428 14.952 1.00 64.25 124 VAL A N 1
ATOM 1006 C CA . VAL A 1 124 ? 3.539 13.973 16.270 1.00 64.25 124 VAL A CA 1
ATOM 1007 C C . VAL A 1 124 ? 2.086 14.403 16.490 1.00 64.25 124 VAL A C 1
ATOM 1009 O O . VAL A 1 124 ? 1.255 13.573 16.858 1.00 64.25 124 VAL A O 1
ATOM 1012 N N . GLU A 1 125 ? 1.752 15.653 16.160 1.00 74.12 125 GLU A N 1
ATOM 1013 C CA . GLU A 1 125 ? 0.409 16.211 16.354 1.00 74.12 125 GLU A CA 1
ATOM 1014 C C . GLU A 1 125 ? -0.679 15.441 15.592 1.00 74.12 125 GLU A C 1
ATOM 1016 O O . GLU A 1 125 ? -1.704 15.083 16.177 1.00 74.12 125 GLU A O 1
ATOM 1021 N N . ILE A 1 126 ? -0.472 15.118 14.308 1.00 77.62 126 ILE A N 1
ATOM 1022 C CA . ILE A 1 126 ? -1.483 14.374 13.534 1.00 77.62 126 ILE A CA 1
ATOM 1023 C C . ILE A 1 126 ? -1.747 12.982 14.115 1.00 77.62 126 ILE A C 1
ATOM 1025 O O . ILE A 1 126 ? -2.897 12.539 14.177 1.00 77.62 126 ILE A O 1
ATOM 1029 N N . PHE A 1 127 ? -0.709 12.284 14.577 1.00 75.88 127 PHE A N 1
ATOM 1030 C CA . PHE A 1 127 ? -0.877 10.958 15.160 1.00 75.88 127 PHE A CA 1
ATOM 1031 C C . PHE A 1 127 ? -1.530 11.013 16.543 1.00 75.88 127 PHE A C 1
ATOM 1033 O O . PHE A 1 127 ? -2.314 10.121 16.868 1.00 75.88 127 PHE A O 1
ATOM 1040 N N . ASP A 1 128 ? -1.320 12.073 17.319 1.00 79.12 128 ASP A N 1
ATOM 1041 C CA . ASP A 1 128 ? -2.067 12.285 18.560 1.00 79.12 128 ASP A CA 1
ATOM 1042 C C . ASP A 1 128 ? -3.561 12.531 18.293 1.00 79.12 128 ASP A C 1
ATOM 1044 O O . ASP A 1 128 ? -4.414 11.931 18.959 1.00 79.12 128 ASP A O 1
ATOM 1048 N N . ILE A 1 129 ? -3.897 13.309 17.254 1.00 81.38 129 ILE A N 1
ATOM 1049 C CA . ILE A 1 129 ? -5.286 13.508 16.806 1.00 81.38 129 ILE A CA 1
ATOM 1050 C C . ILE A 1 129 ? -5.924 12.168 16.420 1.00 81.38 129 ILE A C 1
ATOM 1052 O O . ILE A 1 129 ? -7.017 11.838 16.889 1.00 81.38 129 ILE A O 1
ATOM 1056 N N . LEU A 1 130 ? -5.243 11.369 15.591 1.00 84.25 130 LEU A N 1
ATOM 1057 C CA . LEU A 1 130 ? -5.737 10.055 15.167 1.00 84.25 130 LEU A CA 1
ATOM 1058 C C . LEU A 1 130 ? -5.933 9.120 16.367 1.00 84.25 130 LEU A C 1
ATOM 1060 O O . LEU A 1 130 ? -6.962 8.448 16.478 1.00 84.25 130 LEU A O 1
ATOM 1064 N N . LYS A 1 131 ? -4.982 9.106 17.304 1.00 81.50 131 LYS A N 1
ATOM 1065 C CA . LYS A 1 131 ? -5.062 8.302 18.525 1.00 81.50 131 LYS A CA 1
ATOM 1066 C C . LYS A 1 131 ? -6.279 8.671 19.370 1.00 81.50 131 LYS A C 1
ATOM 1068 O O . LYS A 1 131 ? -7.001 7.778 19.817 1.00 81.50 131 LYS A O 1
ATOM 1073 N N . GLN A 1 132 ? -6.527 9.964 19.575 1.00 84.62 132 GLN A N 1
ATOM 1074 C CA . GLN A 1 132 ? -7.680 10.428 20.342 1.00 84.62 132 GLN A CA 1
ATOM 1075 C C . GLN A 1 132 ? -8.992 10.063 19.635 1.00 84.62 132 GLN A C 1
ATOM 1077 O O . GLN A 1 132 ? -9.883 9.468 20.251 1.00 84.62 132 GLN A O 1
ATOM 1082 N N . LYS A 1 133 ? -9.082 10.359 18.333 1.00 86.81 133 LYS A N 1
ATOM 1083 C CA . LYS A 1 133 ? -10.286 10.169 17.514 1.00 86.81 133 LYS A CA 1
ATOM 1084 C C . LYS A 1 133 ? -10.716 8.705 17.418 1.00 86.81 133 LYS A C 1
ATOM 1086 O O . LYS A 1 133 ? -11.906 8.410 17.498 1.00 86.81 133 LYS A O 1
ATOM 1091 N N . PHE A 1 134 ? -9.761 7.783 17.298 1.00 85.31 134 PHE A N 1
ATOM 1092 C CA . PHE A 1 134 ? -10.040 6.359 17.080 1.00 85.31 134 PHE A CA 1
ATOM 1093 C C . PHE A 1 134 ? -9.850 5.478 18.316 1.00 85.31 134 PHE A C 1
ATOM 1095 O O . PHE A 1 134 ? -9.863 4.252 18.210 1.00 85.31 134 PHE A O 1
ATOM 1102 N N . SER A 1 135 ? -9.754 6.079 19.502 1.00 83.56 135 SER A N 1
ATOM 1103 C CA . SER A 1 135 ? -9.680 5.360 20.780 1.00 83.56 135 SER A CA 1
ATOM 1104 C C . SER A 1 135 ? -10.809 4.333 20.961 1.00 83.56 135 SER A C 1
ATOM 1106 O O . SER A 1 135 ? -10.557 3.213 21.387 1.00 83.56 135 SER A O 1
ATOM 1108 N N . ALA A 1 136 ? -12.044 4.645 20.555 1.00 80.56 136 ALA A N 1
ATOM 1109 C CA . ALA A 1 136 ? -13.160 3.699 20.643 1.00 80.56 136 ALA A CA 1
ATOM 1110 C C . ALA A 1 136 ? -13.059 2.529 19.640 1.00 80.56 136 ALA A C 1
ATOM 1112 O O . ALA A 1 136 ? -13.536 1.430 19.924 1.00 80.56 136 ALA A O 1
ATOM 1113 N N . ALA A 1 137 ? -12.437 2.749 18.477 1.00 82.62 137 ALA A N 1
ATOM 1114 C CA . ALA A 1 137 ? -12.218 1.701 17.478 1.00 82.62 137 ALA A CA 1
ATOM 1115 C C . ALA A 1 137 ? -11.163 0.685 17.943 1.00 82.62 137 ALA A C 1
ATOM 1117 O O . ALA A 1 137 ? -11.232 -0.483 17.571 1.00 82.62 137 ALA A O 1
ATOM 1118 N N . VAL A 1 138 ? -10.237 1.091 18.822 1.00 80.12 138 VAL A N 1
ATOM 1119 C CA . VAL A 1 138 ? -9.277 0.186 19.478 1.00 80.12 138 VAL A CA 1
ATOM 1120 C C . VAL A 1 138 ? -10.003 -0.952 20.191 1.00 80.12 138 VAL A C 1
ATOM 1122 O O . VAL A 1 138 ? -9.667 -2.118 20.004 1.00 80.12 138 VAL A O 1
ATOM 1125 N N . GLU A 1 139 ? -11.029 -0.618 20.975 1.00 76.94 139 GLU A N 1
ATOM 1126 C CA . GLU A 1 139 ? -11.768 -1.601 21.768 1.00 76.94 139 GLU A CA 1
ATOM 1127 C C . GLU A 1 139 ? -12.603 -2.554 20.911 1.00 76.94 139 GLU A C 1
ATOM 1129 O O . GLU A 1 139 ? -12.846 -3.692 21.319 1.00 76.94 139 GLU A O 1
ATOM 1134 N N . ARG A 1 140 ? -13.032 -2.100 19.728 1.00 79.00 140 ARG A N 1
ATOM 1135 C CA . ARG A 1 140 ? -13.800 -2.901 18.765 1.00 79.00 140 ARG A CA 1
ATOM 1136 C C . ARG A 1 140 ? -12.909 -3.754 17.869 1.00 79.00 140 ARG A C 1
ATOM 1138 O O . ARG A 1 140 ? -13.314 -4.850 17.500 1.00 79.00 140 ARG A O 1
ATOM 1145 N N . ASN A 1 141 ? -11.683 -3.312 17.591 1.00 76.25 141 ASN A N 1
ATOM 1146 C CA . ASN A 1 141 ? -10.658 -4.082 16.883 1.00 76.25 141 ASN A CA 1
ATOM 1147 C C . ASN A 1 141 ? -9.999 -5.135 17.797 1.00 76.25 141 ASN A C 1
ATOM 1149 O O . ASN A 1 141 ? -8.776 -5.235 17.904 1.00 76.25 141 ASN A O 1
ATOM 1153 N N . LYS A 1 142 ? -10.822 -5.930 18.484 1.00 66.25 142 LYS A N 1
ATOM 1154 C CA . LYS A 1 142 ? -10.387 -7.142 19.183 1.00 66.25 142 LYS A CA 1
ATOM 1155 C C . LYS A 1 142 ? -10.403 -8.310 18.203 1.00 66.25 142 LYS A C 1
ATOM 1157 O O . LYS A 1 142 ? -11.057 -8.259 17.165 1.00 66.25 142 LYS A O 1
ATOM 1162 N N . THR A 1 143 ? -9.616 -9.340 18.503 1.00 60.28 143 THR A N 1
ATOM 1163 C CA . THR A 1 143 ? -9.406 -10.514 17.649 1.00 60.28 143 THR A CA 1
ATOM 1164 C C . THR A 1 143 ? -10.730 -11.018 17.079 1.00 60.28 143 THR A C 1
ATOM 1166 O O . THR A 1 143 ? -11.607 -11.447 17.827 1.00 60.28 143 THR A O 1
ATOM 1169 N N . SER A 1 144 ? -10.875 -10.958 15.750 1.00 60.56 144 SER A N 1
ATOM 1170 C CA . SER A 1 144 ? -12.030 -11.541 15.070 1.00 60.56 144 SER A CA 1
ATOM 1171 C C . SER A 1 144 ? -12.098 -13.025 15.423 1.00 60.56 144 SER A C 1
ATOM 1173 O O . SER A 1 144 ? -11.083 -13.724 15.350 1.00 60.56 144 SER A O 1
ATOM 1175 N N . ALA A 1 145 ? -13.292 -13.516 15.766 1.00 57.78 145 ALA A N 1
ATOM 1176 C CA . ALA A 1 145 ? -13.529 -14.933 16.057 1.00 57.78 145 ALA A CA 1
ATOM 1177 C C . ALA A 1 145 ? -13.096 -15.857 14.897 1.00 57.78 145 ALA A C 1
ATOM 1179 O O . ALA A 1 145 ? -12.846 -17.040 15.107 1.00 57.78 145 ALA A O 1
ATOM 1180 N N . ASN A 1 146 ? -12.950 -15.304 13.687 1.00 61.25 146 ASN A N 1
ATOM 1181 C CA . ASN A 1 146 ? -12.591 -16.030 12.472 1.00 61.25 146 ASN A CA 1
ATOM 1182 C C . ASN A 1 146 ? -11.076 -16.085 12.182 1.00 61.25 146 ASN A C 1
ATOM 1184 O O . ASN A 1 146 ? -10.696 -16.510 11.094 1.00 61.25 146 ASN A O 1
ATOM 1188 N N . ASN A 1 147 ? -10.193 -15.657 13.101 1.00 68.81 147 ASN A N 1
ATOM 1189 C CA . ASN A 1 147 ? -8.727 -15.610 12.907 1.00 68.81 147 ASN A CA 1
ATOM 1190 C C . ASN A 1 147 ? -8.251 -14.797 11.678 1.00 68.81 147 ASN A C 1
ATOM 1192 O O . ASN A 1 147 ? -7.072 -14.839 11.311 1.00 68.81 147 ASN A O 1
ATOM 1196 N N . GLU A 1 148 ? -9.138 -14.033 11.039 1.00 80.50 148 GLU A N 1
ATOM 1197 C CA . GLU A 1 148 ? -8.782 -13.153 9.934 1.00 80.50 148 GLU A CA 1
ATOM 1198 C C . GLU A 1 148 ? -8.174 -11.867 10.481 1.00 80.50 148 GLU A C 1
ATOM 1200 O O . GLU A 1 148 ? -8.829 -11.104 11.195 1.00 80.50 148 GLU A O 1
ATOM 1205 N N . SER A 1 149 ? -6.908 -11.633 10.135 1.00 91.31 149 SER A N 1
ATOM 1206 C CA . SER A 1 149 ? -6.211 -10.414 10.510 1.00 91.31 149 SER A CA 1
ATOM 1207 C C . SER A 1 149 ? -5.476 -9.806 9.325 1.00 91.31 149 SER A C 1
ATOM 1209 O O . SER A 1 149 ? -4.677 -10.475 8.664 1.00 91.31 149 SER A O 1
ATOM 1211 N N . ILE A 1 150 ? -5.747 -8.530 9.075 1.00 95.75 150 ILE A N 1
ATOM 1212 C CA . ILE A 1 150 ? -5.320 -7.804 7.880 1.00 95.75 150 ILE A CA 1
ATOM 1213 C C . ILE A 1 150 ? -4.219 -6.808 8.248 1.00 95.75 150 ILE A C 1
ATOM 1215 O O . ILE A 1 150 ? -4.392 -5.993 9.150 1.00 95.75 150 ILE A O 1
ATOM 1219 N N . ALA A 1 151 ? -3.095 -6.848 7.540 1.00 98.00 151 ALA A N 1
ATOM 1220 C CA . ALA A 1 151 ? -2.118 -5.766 7.540 1.00 98.00 151 ALA A CA 1
ATOM 1221 C C . ALA A 1 151 ? -2.434 -4.836 6.368 1.00 98.00 151 ALA A C 1
ATOM 1223 O O . ALA A 1 151 ? -2.371 -5.265 5.216 1.00 98.00 151 ALA A O 1
ATOM 1224 N N . ILE A 1 152 ? -2.776 -3.581 6.648 1.00 98.62 152 ILE A N 1
ATOM 1225 C CA . ILE A 1 152 ? -2.964 -2.557 5.614 1.00 98.62 152 ILE A CA 1
ATOM 1226 C C . ILE A 1 152 ? -1.687 -1.730 5.559 1.00 98.62 152 ILE A C 1
ATOM 1228 O O . ILE A 1 152 ? -1.320 -1.132 6.561 1.00 98.62 152 ILE A O 1
ATOM 1232 N N . ILE A 1 153 ? -0.994 -1.722 4.426 1.00 98.81 153 ILE A N 1
ATOM 1233 C CA . ILE A 1 153 ? 0.296 -1.049 4.250 1.00 98.81 153 ILE A CA 1
ATOM 1234 C C . ILE A 1 153 ? 0.102 0.140 3.320 1.00 98.81 153 ILE A C 1
ATOM 1236 O O . ILE A 1 153 ? -0.355 -0.027 2.188 1.00 98.81 153 ILE A O 1
ATOM 1240 N N . ILE A 1 154 ? 0.473 1.318 3.815 1.00 98.56 154 ILE A N 1
ATOM 1241 C CA . ILE A 1 154 ? 0.279 2.599 3.144 1.00 98.56 154 ILE A 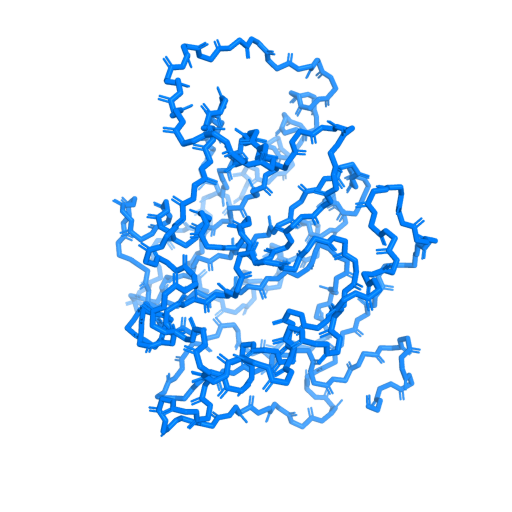CA 1
ATOM 1242 C C . ILE A 1 154 ? 1.649 3.250 2.950 1.00 98.56 154 ILE A C 1
ATOM 1244 O O . ILE A 1 154 ? 2.210 3.765 3.921 1.00 98.56 154 ILE A O 1
ATOM 1248 N N . PRO A 1 155 ? 2.216 3.227 1.734 1.00 98.19 155 PRO A N 1
ATOM 1249 C CA . PRO A 1 155 ? 3.361 4.065 1.410 1.00 98.19 155 PRO A CA 1
ATOM 1250 C C . PRO A 1 155 ? 2.928 5.538 1.463 1.00 98.19 155 PRO A C 1
ATOM 1252 O O . PRO A 1 155 ? 1.914 5.915 0.877 1.00 98.19 155 PRO A O 1
ATOM 1255 N N . TYR A 1 156 ? 3.666 6.370 2.197 1.00 97.06 156 TYR A N 1
ATOM 1256 C CA . TYR A 1 156 ? 3.201 7.701 2.585 1.00 97.06 156 TYR A CA 1
ATOM 1257 C C . TYR A 1 156 ? 4.318 8.753 2.567 1.00 97.06 156 TYR A C 1
ATOM 1259 O O . TYR A 1 156 ? 5.464 8.461 2.909 1.00 97.06 156 TYR A O 1
ATOM 1267 N N . ARG A 1 157 ? 3.968 9.987 2.182 1.00 94.50 157 ARG A N 1
ATOM 1268 C CA . ARG A 1 157 ? 4.766 11.208 2.372 1.00 94.50 157 ARG A CA 1
ATOM 1269 C C . ARG A 1 157 ? 3.882 12.445 2.164 1.00 94.50 157 ARG A C 1
ATOM 1271 O O . ARG A 1 157 ? 3.158 12.479 1.177 1.00 94.50 157 ARG A O 1
ATOM 1278 N N . ASP A 1 158 ? 3.977 13.436 3.053 1.00 90.19 158 ASP A N 1
ATOM 1279 C CA . ASP A 1 158 ? 3.440 14.807 2.899 1.00 90.19 158 ASP A CA 1
ATOM 1280 C C . ASP A 1 158 ? 1.971 14.902 2.436 1.00 90.19 158 ASP A C 1
ATOM 1282 O O . ASP A 1 158 ? 1.642 15.643 1.510 1.00 90.19 158 ASP A O 1
ATOM 1286 N N . ARG A 1 159 ? 1.081 14.104 3.041 1.00 92.06 159 ARG A N 1
ATOM 1287 C CA . ARG A 1 159 ? -0.346 14.022 2.680 1.00 92.06 159 ARG A CA 1
ATOM 1288 C C . ARG A 1 159 ? -1.246 13.945 3.914 1.00 92.06 159 ARG A C 1
ATOM 1290 O O . ARG A 1 159 ? -2.128 13.092 4.007 1.00 92.06 159 ARG A O 1
ATOM 1297 N N . GLU A 1 160 ? -1.023 14.835 4.873 1.00 91.81 160 GLU A N 1
ATOM 1298 C CA . GLU A 1 160 ? -1.627 14.810 6.208 1.00 91.81 160 GLU A CA 1
ATOM 1299 C C . GLU A 1 160 ? -3.161 14.829 6.141 1.00 91.81 160 GLU A C 1
ATOM 1301 O O . GLU A 1 160 ? -3.834 14.007 6.767 1.00 91.81 160 GLU A O 1
ATOM 1306 N N . SER A 1 161 ? -3.729 15.704 5.307 1.00 92.38 161 SER A N 1
ATOM 1307 C CA . SER A 1 161 ? -5.180 15.787 5.096 1.00 92.38 161 SER A CA 1
ATOM 1308 C C . SER A 1 161 ? -5.760 14.510 4.480 1.00 92.38 161 SER A C 1
ATOM 1310 O O . SER A 1 161 ? -6.837 14.069 4.885 1.00 92.38 161 SER A O 1
ATOM 1312 N N . HIS A 1 162 ? -5.044 13.875 3.546 1.00 95.50 162 HIS A N 1
ATOM 1313 C CA . HIS A 1 162 ? -5.474 12.608 2.953 1.00 95.50 162 HIS A CA 1
ATOM 1314 C C . HIS A 1 162 ? -5.373 11.474 3.963 1.00 95.50 162 HIS A C 1
ATOM 1316 O O . HIS A 1 162 ? -6.244 10.616 3.982 1.00 95.50 162 HIS A O 1
ATOM 1322 N N . LEU A 1 163 ? -4.349 11.472 4.822 1.00 94.50 163 LEU A N 1
ATOM 1323 C CA . LEU A 1 163 ? -4.210 10.467 5.868 1.00 94.50 163 LEU A CA 1
ATOM 1324 C C . LEU A 1 163 ? -5.387 10.544 6.843 1.00 94.50 163 LEU A C 1
ATOM 1326 O O . LEU A 1 163 ? -5.991 9.520 7.144 1.00 94.50 163 LEU A O 1
ATOM 1330 N N . ILE A 1 164 ? -5.774 11.748 7.273 1.00 93.19 164 ILE A N 1
ATOM 1331 C CA . ILE A 1 164 ? -6.960 11.938 8.122 1.00 93.19 164 ILE A CA 1
ATOM 1332 C C . ILE A 1 164 ? -8.218 11.426 7.409 1.00 93.19 164 ILE A C 1
ATOM 1334 O O . ILE A 1 164 ? -8.943 10.611 7.976 1.00 93.19 164 ILE A O 1
ATOM 1338 N N . ALA A 1 165 ? -8.447 11.843 6.159 1.00 95.69 165 ALA A N 1
ATOM 1339 C CA . ALA A 1 165 ? -9.604 11.406 5.374 1.00 95.69 165 ALA A CA 1
ATOM 1340 C C . ALA A 1 165 ? -9.629 9.881 5.159 1.00 95.69 165 ALA A C 1
ATOM 1342 O O . ALA A 1 165 ? -10.681 9.251 5.256 1.00 95.69 165 ALA A O 1
ATOM 1343 N N . PHE A 1 166 ? -8.467 9.273 4.922 1.00 97.19 166 PHE A N 1
ATOM 1344 C CA . PHE A 1 166 ? -8.313 7.832 4.791 1.00 97.19 166 PHE A CA 1
ATOM 1345 C C . PHE A 1 166 ? -8.699 7.110 6.081 1.00 97.19 166 PHE A C 1
ATOM 1347 O O . PHE A 1 166 ? -9.491 6.173 6.032 1.00 97.19 166 PHE A O 1
ATOM 1354 N N . PHE A 1 167 ? -8.186 7.543 7.236 1.00 96.06 167 PHE A N 1
ATOM 1355 C CA . PHE A 1 167 ? -8.523 6.934 8.524 1.00 96.06 167 PHE A CA 1
ATOM 1356 C C . PHE A 1 167 ? -10.015 7.091 8.856 1.00 96.06 167 PHE A C 1
ATOM 1358 O O . PHE A 1 167 ? -10.647 6.121 9.282 1.00 96.06 167 PHE A O 1
ATOM 1365 N N . ASP A 1 168 ? -10.585 8.273 8.598 1.00 95.38 168 ASP A N 1
ATOM 1366 C CA . ASP A 1 168 ? -12.013 8.569 8.779 1.00 95.38 168 ASP A CA 1
ATOM 1367 C C . ASP A 1 168 ? -12.913 7.647 7.957 1.00 95.38 168 ASP A C 1
ATOM 1369 O O . ASP A 1 168 ? -14.000 7.276 8.402 1.00 95.38 168 ASP A O 1
ATOM 1373 N N . HIS A 1 169 ? -12.448 7.250 6.776 1.00 97.44 169 HIS A N 1
ATOM 1374 C CA . HIS A 1 169 ? -13.201 6.402 5.866 1.00 97.44 169 HIS A CA 1
ATOM 1375 C C . HIS A 1 169 ? -12.969 4.907 6.113 1.00 97.44 169 HIS A C 1
ATOM 1377 O O . HIS A 1 169 ? -13.918 4.121 6.179 1.00 97.44 169 HIS A O 1
ATOM 1383 N N . ILE A 1 170 ? -11.708 4.491 6.266 1.00 97.19 170 ILE A N 1
ATOM 1384 C CA . ILE A 1 170 ? -11.329 3.076 6.281 1.00 97.19 170 ILE A CA 1
ATOM 1385 C C . ILE A 1 170 ? -11.699 2.384 7.592 1.00 97.19 170 ILE A C 1
ATOM 1387 O O . ILE A 1 170 ? -12.051 1.208 7.575 1.00 97.19 170 ILE A O 1
ATOM 1391 N N . ILE A 1 171 ? -11.634 3.082 8.731 1.00 94.56 171 ILE A N 1
ATOM 1392 C CA . ILE A 1 171 ? -11.912 2.461 10.030 1.00 94.56 171 ILE A CA 1
ATOM 1393 C C . ILE A 1 171 ? -13.375 2.005 10.099 1.00 94.56 171 ILE A C 1
ATOM 1395 O O . ILE A 1 171 ? -13.596 0.807 10.285 1.00 94.56 171 ILE A O 1
ATOM 1399 N N . PRO A 1 172 ? -14.379 2.873 9.852 1.00 94.38 172 PRO A N 1
ATOM 1400 C CA . PRO A 1 172 ? -15.771 2.433 9.805 1.00 94.38 172 PRO A CA 1
ATOM 1401 C C . PRO A 1 172 ? -16.024 1.355 8.745 1.00 94.38 172 PRO A C 1
ATOM 1403 O O . PRO A 1 172 ? -16.823 0.449 8.971 1.00 94.38 172 PRO A O 1
ATOM 1406 N N . PHE A 1 173 ? -15.355 1.434 7.590 1.00 96.06 173 PHE A N 1
ATOM 1407 C CA . PHE A 1 173 ? -15.460 0.429 6.529 1.00 96.06 173 PHE A CA 1
ATOM 1408 C C . PHE A 1 173 ? -15.010 -0.963 7.000 1.00 96.06 173 PHE A C 1
ATOM 1410 O O . PHE A 1 173 ? -15.737 -1.938 6.823 1.00 96.06 173 PHE A O 1
ATOM 1417 N N . LEU A 1 174 ? -13.858 -1.065 7.665 1.00 93.62 174 LEU A N 1
ATOM 1418 C CA . LEU A 1 174 ? -13.343 -2.335 8.188 1.00 93.62 174 LEU A CA 1
ATOM 1419 C C . LEU A 1 174 ? -14.162 -2.849 9.378 1.00 93.62 174 LEU A C 1
ATOM 1421 O O . LEU A 1 174 ? -14.390 -4.054 9.486 1.00 93.62 174 LEU A O 1
ATOM 1425 N N . GLU A 1 175 ? -14.652 -1.953 10.241 1.00 90.62 175 GLU A N 1
ATOM 1426 C CA . GLU A 1 175 ? -15.554 -2.313 11.342 1.00 90.62 175 GLU A CA 1
ATOM 1427 C C . GLU A 1 175 ? -16.837 -2.975 10.814 1.00 90.62 175 GLU A C 1
ATOM 1429 O O . GLU A 1 175 ? -17.237 -4.026 11.319 1.00 90.62 175 GLU A O 1
ATOM 1434 N N . ARG A 1 176 ? -17.437 -2.439 9.740 1.00 92.81 176 ARG A N 1
ATOM 1435 C CA . ARG A 1 176 ? -18.612 -3.051 9.085 1.00 92.81 176 ARG A CA 1
ATOM 1436 C C . ARG A 1 176 ? -18.311 -4.412 8.452 1.00 92.81 176 ARG A C 1
ATOM 1438 O O . ARG A 1 176 ? -19.216 -5.235 8.330 1.00 92.81 176 ARG A O 1
ATOM 1445 N N . GLN A 1 177 ? -17.055 -4.686 8.099 1.00 91.75 177 GLN A N 1
ATOM 1446 C CA . GLN A 1 177 ? -16.623 -5.990 7.579 1.00 91.75 177 GLN A CA 1
ATOM 1447 C C . GLN A 1 177 ? -16.299 -7.022 8.671 1.00 91.75 177 GLN A C 1
ATOM 1449 O O . GLN A 1 177 ? -16.075 -8.193 8.347 1.00 91.75 177 GLN A O 1
ATOM 1454 N N . ASN A 1 178 ? -16.302 -6.621 9.948 1.00 88.62 178 ASN A N 1
ATOM 1455 C CA . ASN A 1 178 ? -16.024 -7.481 11.101 1.00 88.62 178 ASN A CA 1
ATOM 1456 C C . ASN A 1 178 ? -14.680 -8.237 10.995 1.00 88.62 178 ASN A C 1
ATOM 1458 O O . ASN A 1 178 ? -14.583 -9.450 11.218 1.00 88.62 178 ASN A O 1
ATOM 1462 N N . VAL A 1 179 ? -13.633 -7.509 10.607 1.00 88.44 179 VAL A N 1
ATOM 1463 C CA . VAL A 1 179 ? -12.268 -8.024 10.441 1.00 88.44 179 VAL A CA 1
ATOM 1464 C 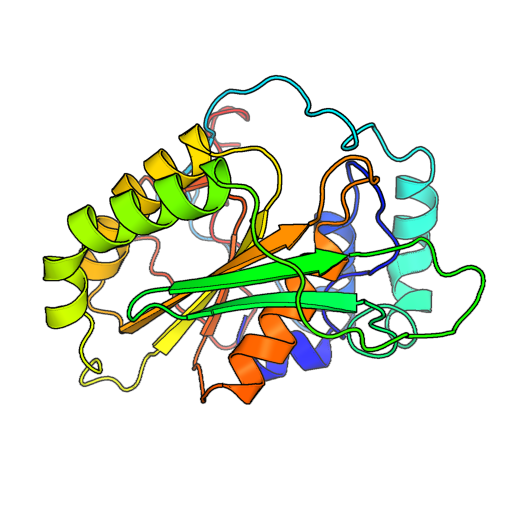C . VAL A 1 179 ? -11.335 -7.410 11.478 1.00 88.44 179 VAL A C 1
ATOM 1466 O O . VAL A 1 179 ? -11.467 -6.239 11.821 1.00 88.44 179 VAL A O 1
ATOM 1469 N N . SER A 1 180 ? -10.358 -8.185 11.957 1.00 92.12 180 SER A N 1
ATOM 1470 C CA . SER A 1 180 ? -9.253 -7.609 12.726 1.00 92.12 180 SER A CA 1
ATOM 1471 C C . SER A 1 180 ? -8.236 -7.014 11.759 1.00 92.12 180 SER A C 1
ATOM 1473 O O . SER A 1 180 ? -7.906 -7.629 10.743 1.00 92.12 180 SER A O 1
ATOM 1475 N N . TYR A 1 181 ? -7.696 -5.841 12.067 1.00 94.44 181 TYR A N 1
ATOM 1476 C CA . TYR A 1 181 ? -6.731 -5.182 11.191 1.00 94.44 181 TYR A CA 1
ATOM 1477 C C . TYR A 1 181 ? -5.639 -4.449 11.968 1.00 94.44 181 TYR A C 1
ATOM 1479 O O . TYR A 1 181 ? -5.754 -4.203 13.165 1.00 94.44 181 TYR A O 1
ATOM 1487 N N . HIS A 1 182 ? -4.550 -4.118 11.282 1.00 95.62 182 HIS A N 1
ATOM 1488 C CA . HIS A 1 182 ? -3.526 -3.191 11.755 1.00 95.62 182 HIS A CA 1
ATOM 1489 C C . HIS A 1 182 ? -3.034 -2.369 10.569 1.00 95.62 182 HIS A C 1
ATOM 1491 O O . HIS A 1 182 ? -2.710 -2.937 9.523 1.00 95.62 182 HIS A O 1
ATOM 1497 N N . ILE A 1 183 ? -2.996 -1.048 10.718 1.00 97.69 183 ILE A N 1
ATOM 1498 C CA . ILE A 1 183 ? -2.586 -0.136 9.645 1.00 97.69 183 ILE A CA 1
ATOM 1499 C C . ILE A 1 183 ? -1.103 0.217 9.820 1.00 97.69 183 ILE A C 1
ATOM 1501 O O . ILE A 1 183 ? -0.655 0.583 10.900 1.00 97.69 183 ILE A O 1
ATOM 1505 N N . PHE A 1 184 ? -0.316 0.115 8.762 1.00 98.12 184 PHE A N 1
ATOM 1506 C CA . PHE A 1 184 ? 1.096 0.469 8.733 1.00 98.12 184 PHE A CA 1
ATOM 1507 C C . PHE A 1 184 ? 1.272 1.654 7.794 1.00 98.12 184 PHE A C 1
ATOM 1509 O O . PHE A 1 184 ? 1.144 1.509 6.580 1.00 98.12 184 PHE A O 1
ATOM 1516 N N . VAL A 1 185 ? 1.560 2.822 8.364 1.00 98.06 185 VAL A N 1
ATOM 1517 C CA . VAL A 1 185 ? 1.910 4.022 7.600 1.00 98.06 185 VAL A CA 1
ATOM 1518 C C . VAL A 1 185 ? 3.423 4.009 7.422 1.00 98.06 185 VAL A C 1
ATOM 1520 O O . VAL A 1 185 ? 4.163 4.126 8.397 1.00 98.06 185 VAL A O 1
ATOM 1523 N N . VAL A 1 186 ? 3.888 3.796 6.195 1.00 98.25 186 VAL A N 1
ATOM 1524 C CA . VAL A 1 186 ? 5.314 3.713 5.869 1.00 98.25 186 VAL A CA 1
ATOM 1525 C C . VAL A 1 186 ? 5.738 5.033 5.250 1.00 98.25 186 VAL A C 1
ATOM 1527 O O . VAL A 1 186 ? 5.560 5.272 4.057 1.00 98.25 186 VAL A O 1
ATOM 1530 N N . GLU A 1 187 ? 6.250 5.907 6.102 1.00 96.44 187 GLU A N 1
ATOM 1531 C CA . GLU A 1 187 ? 6.548 7.292 5.795 1.00 96.44 187 GLU A CA 1
ATOM 1532 C C . GLU A 1 187 ? 7.975 7.454 5.277 1.00 96.44 187 GLU A C 1
ATOM 1534 O O . GLU A 1 187 ? 8.945 7.088 5.942 1.00 96.44 187 GLU A O 1
ATOM 1539 N N . GLN A 1 188 ? 8.112 8.041 4.093 1.00 95.06 188 GLN A N 1
ATOM 1540 C CA . GLN A 1 188 ? 9.401 8.447 3.554 1.00 95.06 188 GLN A CA 1
ATOM 1541 C C . GLN A 1 188 ? 9.732 9.874 3.984 1.00 95.06 188 GLN A C 1
ATOM 1543 O O . GLN A 1 188 ? 8.915 10.774 3.799 1.00 95.06 188 GLN A O 1
ATOM 1548 N N . VAL A 1 189 ? 10.953 10.109 4.470 1.00 91.75 189 VAL A N 1
ATOM 1549 C CA . VAL A 1 189 ? 11.416 11.474 4.761 1.00 91.75 189 VAL A CA 1
ATOM 1550 C C . VAL A 1 189 ? 11.320 12.394 3.533 1.00 91.75 189 VAL A C 1
ATOM 1552 O O . VAL A 1 189 ? 11.446 11.970 2.377 1.00 91.75 189 VAL A O 1
ATOM 1555 N N . ARG A 1 190 ? 11.104 13.686 3.799 1.00 87.94 190 ARG A N 1
ATOM 1556 C CA . ARG A 1 190 ? 10.979 14.744 2.785 1.00 87.94 190 ARG A CA 1
ATOM 1557 C C . ARG A 1 190 ? 12.260 14.905 1.948 1.00 87.94 190 ARG A C 1
ATOM 1559 O O . ARG A 1 190 ? 13.331 14.423 2.310 1.00 87.94 190 ARG A O 1
ATOM 1566 N N . ASN A 1 191 ? 12.153 15.639 0.835 1.00 85.31 191 ASN A N 1
ATOM 1567 C CA . ASN A 1 191 ? 13.267 15.995 -0.066 1.00 85.31 191 ASN A CA 1
ATOM 1568 C C . ASN A 1 191 ? 14.004 14.806 -0.717 1.00 85.31 191 ASN A C 1
ATOM 1570 O O . ASN A 1 191 ? 15.177 14.910 -1.070 1.00 85.31 191 ASN A O 1
ATOM 1574 N N . GLN A 1 192 ? 13.312 13.687 -0.911 1.00 86.38 192 GLN A N 1
ATOM 1575 C CA . GLN A 1 192 ? 13.795 12.534 -1.674 1.00 86.38 192 GLN A CA 1
ATOM 1576 C C . GLN A 1 192 ? 12.824 12.232 -2.817 1.00 86.38 192 GLN A C 1
ATOM 1578 O O . GLN A 1 192 ? 11.656 12.613 -2.757 1.00 86.38 192 GLN A O 1
ATOM 1583 N N . THR A 1 193 ? 13.255 11.518 -3.852 1.00 91.75 193 THR A N 1
ATOM 1584 C CA . THR A 1 193 ? 12.313 10.987 -4.846 1.00 91.75 193 THR A CA 1
ATOM 1585 C C . THR A 1 193 ? 11.491 9.870 -4.203 1.00 91.75 193 THR A C 1
ATOM 1587 O O . THR A 1 193 ? 12.044 9.029 -3.496 1.00 91.75 193 THR A O 1
ATOM 1590 N N . PHE A 1 194 ? 10.171 9.884 -4.376 1.00 95.12 194 PHE A N 1
ATOM 1591 C CA . PHE A 1 194 ? 9.271 8.913 -3.753 1.00 95.12 194 PHE A CA 1
ATOM 1592 C C . PHE A 1 194 ? 9.510 7.511 -4.318 1.00 95.12 194 PHE A C 1
ATOM 1594 O O . PHE A 1 194 ? 9.778 7.376 -5.510 1.00 95.12 194 PHE A O 1
ATOM 1601 N N . ASN A 1 195 ? 9.400 6.472 -3.492 1.00 96.69 195 ASN A N 1
ATOM 1602 C CA . ASN A 1 195 ? 9.508 5.087 -3.954 1.00 96.69 195 ASN A CA 1
ATOM 1603 C C . ASN A 1 195 ? 8.422 4.212 -3.326 1.00 96.69 195 ASN A C 1
ATOM 1605 O O . ASN A 1 195 ? 8.617 3.579 -2.287 1.00 96.69 195 ASN A O 1
ATOM 1609 N N . LYS A 1 196 ? 7.258 4.173 -3.981 1.00 97.50 196 LYS A N 1
ATOM 1610 C CA . LYS A 1 196 ? 6.083 3.419 -3.526 1.00 97.50 196 LYS A CA 1
ATOM 1611 C C . LYS A 1 196 ? 6.401 1.937 -3.297 1.00 97.50 196 LYS A C 1
ATOM 1613 O O . LYS A 1 196 ? 6.023 1.384 -2.262 1.00 97.50 196 LYS A O 1
ATOM 1618 N N . GLY A 1 197 ? 7.109 1.304 -4.235 1.00 98.06 197 GLY A N 1
ATOM 1619 C CA . GLY A 1 197 ? 7.425 -0.126 -4.183 1.00 98.06 197 GLY A CA 1
ATOM 1620 C C . GLY A 1 197 ? 8.305 -0.497 -2.988 1.00 98.06 197 GLY A C 1
ATOM 1621 O O . GLY A 1 197 ? 7.966 -1.403 -2.223 1.00 98.06 197 GLY A O 1
ATOM 1622 N N . LEU A 1 198 ? 9.379 0.262 -2.764 1.00 97.69 198 LEU A N 1
ATOM 1623 C CA . LEU A 1 198 ? 10.297 0.057 -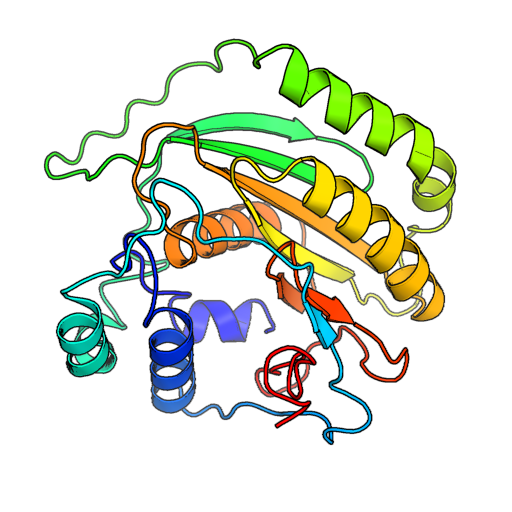1.644 1.00 97.69 198 LEU A CA 1
ATOM 1624 C C . LEU A 1 198 ? 9.591 0.259 -0.294 1.00 97.69 198 LEU A C 1
ATOM 1626 O O . LEU A 1 198 ? 9.685 -0.602 0.581 1.00 97.69 198 LEU A O 1
ATOM 1630 N N . LEU A 1 199 ? 8.826 1.344 -0.127 1.00 98.44 199 LEU A N 1
ATOM 1631 C CA . LEU A 1 199 ? 8.057 1.591 1.102 1.00 98.44 199 LEU A CA 1
ATOM 1632 C C . LEU A 1 199 ? 7.059 0.456 1.378 1.00 98.44 199 LEU A C 1
ATOM 1634 O O . LEU A 1 199 ? 6.948 -0.035 2.503 1.00 98.44 199 LEU A O 1
ATOM 1638 N N . THR A 1 200 ? 6.389 -0.029 0.332 1.00 98.75 200 THR A N 1
ATOM 1639 C CA . THR A 1 200 ? 5.454 -1.156 0.427 1.00 98.75 200 THR A CA 1
ATOM 1640 C C . THR A 1 200 ? 6.156 -2.436 0.897 1.00 98.75 200 THR A C 1
ATOM 1642 O O . THR A 1 200 ? 5.668 -3.123 1.800 1.00 98.75 200 THR A O 1
ATOM 1645 N N . ASN A 1 201 ? 7.344 -2.725 0.358 1.00 98.81 201 ASN A N 1
ATOM 1646 C CA . ASN A 1 201 ? 8.180 -3.846 0.787 1.00 98.81 201 ASN A CA 1
ATOM 1647 C C . ASN A 1 201 ? 8.608 -3.736 2.259 1.00 98.81 201 ASN A C 1
ATOM 1649 O O . ASN A 1 201 ? 8.517 -4.725 2.991 1.00 98.81 201 ASN A O 1
ATOM 1653 N N . VAL A 1 202 ? 9.031 -2.553 2.721 1.00 98.56 202 VAL A N 1
ATOM 1654 C CA . VAL A 1 202 ? 9.417 -2.353 4.131 1.00 98.56 202 VAL A CA 1
ATOM 1655 C C . VAL A 1 202 ? 8.226 -2.562 5.062 1.00 98.56 202 VAL A C 1
ATOM 1657 O O . VAL A 1 202 ? 8.353 -3.272 6.063 1.00 98.56 202 VAL A O 1
ATOM 1660 N N . GLY A 1 203 ? 7.059 -2.015 4.709 1.00 98.62 203 GLY A N 1
ATOM 1661 C CA . GLY A 1 203 ? 5.822 -2.233 5.458 1.00 98.62 203 GLY A CA 1
ATOM 1662 C C . GLY A 1 203 ? 5.470 -3.713 5.578 1.00 98.62 203 GLY A C 1
ATOM 1663 O O . GLY A 1 203 ? 5.152 -4.182 6.671 1.00 98.62 203 GLY A O 1
ATOM 1664 N N . PHE A 1 204 ? 5.607 -4.470 4.484 1.00 98.75 204 PHE A N 1
ATOM 1665 C CA . PHE A 1 204 ? 5.391 -5.916 4.484 1.00 98.75 204 PHE A CA 1
ATOM 1666 C C . PHE A 1 204 ? 6.346 -6.641 5.434 1.00 98.75 204 PHE A C 1
ATOM 1668 O O . PHE A 1 204 ? 5.890 -7.381 6.305 1.00 98.75 204 PHE A O 1
ATOM 1675 N N . VAL A 1 205 ? 7.657 -6.413 5.298 1.00 98.44 205 VAL A N 1
ATOM 1676 C CA . VAL A 1 205 ? 8.674 -7.084 6.125 1.00 98.44 205 VAL A CA 1
ATOM 1677 C C . VAL A 1 205 ? 8.475 -6.771 7.607 1.00 98.44 205 VAL A C 1
ATOM 1679 O O . VAL A 1 205 ? 8.615 -7.660 8.448 1.00 98.44 205 VAL A O 1
ATOM 1682 N N . PHE A 1 206 ? 8.135 -5.526 7.946 1.00 98.12 206 PHE A N 1
ATOM 1683 C CA . PHE A 1 206 ? 7.871 -5.141 9.328 1.00 98.12 206 PHE A CA 1
ATOM 1684 C C . PHE A 1 206 ? 6.607 -5.814 9.877 1.00 98.12 206 PHE A C 1
ATOM 1686 O O . PHE A 1 206 ? 6.652 -6.428 10.944 1.00 98.12 206 PHE A O 1
ATOM 1693 N N . ALA A 1 207 ? 5.491 -5.729 9.146 1.00 97.81 207 ALA A N 1
ATOM 1694 C CA . ALA A 1 207 ? 4.213 -6.301 9.560 1.00 97.81 207 ALA A CA 1
ATOM 1695 C C . ALA A 1 207 ? 4.303 -7.823 9.747 1.00 97.81 207 ALA A C 1
ATOM 1697 O O . ALA A 1 207 ? 3.855 -8.351 10.763 1.00 97.81 207 ALA A O 1
ATOM 1698 N N . ASP A 1 208 ? 4.948 -8.516 8.811 1.00 96.44 208 ASP A N 1
ATOM 1699 C CA . ASP A 1 208 ? 5.119 -9.970 8.827 1.00 96.44 208 ASP A CA 1
ATOM 1700 C C . ASP A 1 208 ? 5.987 -10.469 9.999 1.00 96.44 208 ASP A C 1
ATOM 1702 O O . ASP A 1 208 ? 5.756 -11.558 10.523 1.00 96.44 208 ASP A O 1
ATOM 1706 N N . ARG A 1 209 ? 6.941 -9.652 10.467 1.00 94.81 209 ARG A N 1
ATOM 1707 C CA . ARG A 1 209 ? 7.736 -9.933 11.677 1.00 94.81 209 ARG A CA 1
ATOM 1708 C C . ARG A 1 209 ? 7.006 -9.596 12.973 1.00 94.81 209 ARG A C 1
ATOM 1710 O O . ARG A 1 209 ? 7.319 -10.179 14.006 1.00 94.81 209 ARG A O 1
ATOM 1717 N N . LEU A 1 210 ? 6.081 -8.637 12.943 1.00 90.94 210 LEU A N 1
ATOM 1718 C CA . LEU A 1 210 ? 5.379 -8.180 14.141 1.00 90.94 210 LEU A CA 1
ATOM 1719 C C . LEU A 1 210 ? 4.446 -9.261 14.688 1.00 90.94 210 LEU A C 1
ATOM 1721 O O . LEU A 1 210 ? 4.428 -9.517 15.889 1.00 90.94 210 LEU A O 1
ATOM 1725 N N . ARG A 1 211 ? 3.642 -9.853 13.804 1.00 91.06 211 ARG A N 1
ATOM 1726 C CA . ARG A 1 211 ? 2.723 -10.951 14.110 1.00 91.06 211 ARG A CA 1
ATOM 1727 C C . ARG A 1 211 ? 2.217 -11.580 12.820 1.00 91.06 211 ARG A C 1
ATOM 1729 O O . ARG A 1 211 ? 2.334 -11.010 11.740 1.00 91.06 211 ARG A O 1
ATOM 1736 N N . ARG A 1 212 ? 1.569 -12.737 12.937 1.00 91.75 212 ARG A N 1
ATOM 1737 C CA . ARG A 1 212 ? 0.952 -13.398 11.787 1.00 91.75 212 ARG A CA 1
ATOM 1738 C C . ARG A 1 212 ? -0.300 -12.635 11.333 1.00 91.75 212 ARG A C 1
ATOM 1740 O O . ARG A 1 212 ? -1.271 -12.529 12.080 1.00 91.75 212 ARG A O 1
ATOM 1747 N N . PHE A 1 213 ? -0.275 -12.159 10.093 1.00 95.25 213 PHE A N 1
ATOM 1748 C CA . PHE A 1 213 ? -1.437 -11.645 9.367 1.00 95.25 213 PHE A CA 1
ATOM 1749 C C . PHE A 1 213 ? -1.878 -12.666 8.314 1.00 95.25 213 PHE A C 1
ATOM 1751 O O . PHE A 1 213 ? -1.042 -13.300 7.666 1.00 95.25 213 PHE A O 1
ATOM 1758 N N . SER A 1 214 ? -3.187 -12.847 8.140 1.00 94.81 214 SER A N 1
ATOM 1759 C CA . SER A 1 214 ? -3.731 -13.719 7.091 1.00 94.81 214 SER A CA 1
ATOM 1760 C C . SER A 1 214 ? -3.746 -13.027 5.725 1.00 94.81 214 SER A C 1
ATOM 1762 O O . SER A 1 214 ? -3.659 -13.694 4.693 1.00 94.81 214 SER A O 1
ATOM 1764 N N . CYS A 1 215 ? -3.809 -11.694 5.707 1.00 96.94 215 CYS A N 1
ATOM 1765 C CA . CYS A 1 215 ? -3.884 -10.900 4.489 1.00 96.94 215 CYS A CA 1
ATOM 1766 C C . CYS A 1 215 ? -3.059 -9.616 4.595 1.00 96.94 215 CYS A C 1
ATOM 1768 O O . CYS A 1 215 ? -3.062 -8.956 5.630 1.00 96.94 215 CYS A O 1
ATOM 1770 N N . PHE A 1 216 ? -2.390 -9.252 3.502 1.00 98.56 216 PHE A N 1
ATOM 1771 C CA . PHE A 1 216 ? -1.699 -7.979 3.326 1.00 98.56 216 PHE A CA 1
ATOM 1772 C C . PHE A 1 216 ? -2.397 -7.196 2.212 1.00 98.56 216 PHE A C 1
ATOM 1774 O O . PHE A 1 216 ? -2.523 -7.684 1.080 1.00 98.56 216 PHE A O 1
ATOM 1781 N N . VAL A 1 217 ? -2.879 -6.003 2.543 1.00 98.56 217 VAL A N 1
ATOM 1782 C CA . VAL A 1 217 ? -3.537 -5.069 1.628 1.00 98.56 217 VAL A CA 1
ATOM 1783 C C . VAL A 1 217 ? -2.598 -3.889 1.420 1.00 98.56 217 VAL A C 1
ATOM 1785 O O . VAL A 1 217 ? -2.240 -3.208 2.374 1.00 98.56 217 VAL A O 1
ATOM 1788 N N . PHE A 1 218 ? -2.185 -3.671 0.176 1.00 98.62 218 PHE A N 1
ATOM 1789 C CA . PHE A 1 218 ? -1.320 -2.561 -0.223 1.00 98.62 218 PHE A CA 1
ATOM 1790 C C . PHE A 1 218 ? -2.205 -1.452 -0.770 1.00 98.62 218 PHE A C 1
ATOM 1792 O O . PHE A 1 218 ? -3.054 -1.729 -1.620 1.00 98.62 218 PHE A O 1
ATOM 1799 N N . HIS A 1 219 ? -2.077 -0.248 -0.222 1.00 98.44 219 HIS A N 1
ATOM 1800 C CA . HIS A 1 219 ? -3.128 0.748 -0.346 1.00 98.44 219 HIS A CA 1
ATOM 1801 C C . HIS A 1 219 ? -2.570 2.162 -0.502 1.00 98.44 219 HIS A C 1
ATOM 1803 O O . HIS A 1 219 ? -1.809 2.623 0.346 1.00 98.44 219 HIS A O 1
ATOM 1809 N N . ASP A 1 220 ? -3.004 2.872 -1.542 1.00 97.50 220 ASP A N 1
ATOM 1810 C CA . ASP A 1 220 ? -2.680 4.289 -1.715 1.00 97.50 220 ASP A CA 1
ATOM 1811 C C . ASP A 1 220 ? -3.528 5.137 -0.759 1.00 97.50 220 ASP A C 1
ATOM 1813 O O . ASP A 1 220 ? -4.717 4.883 -0.576 1.00 97.50 220 ASP A O 1
ATOM 1817 N N . VAL A 1 221 ? -2.934 6.143 -0.116 1.00 97.56 221 VAL A N 1
ATOM 1818 C CA . VAL A 1 221 ? -3.628 6.955 0.907 1.00 97.56 221 VAL A CA 1
ATOM 1819 C C . VAL A 1 221 ? -4.832 7.736 0.354 1.00 97.56 221 VAL A C 1
ATOM 1821 O O . VAL A 1 221 ? -5.683 8.184 1.111 1.00 97.56 221 VAL A O 1
ATOM 1824 N N . ASP A 1 222 ? -4.917 7.911 -0.962 1.00 97.12 222 ASP A 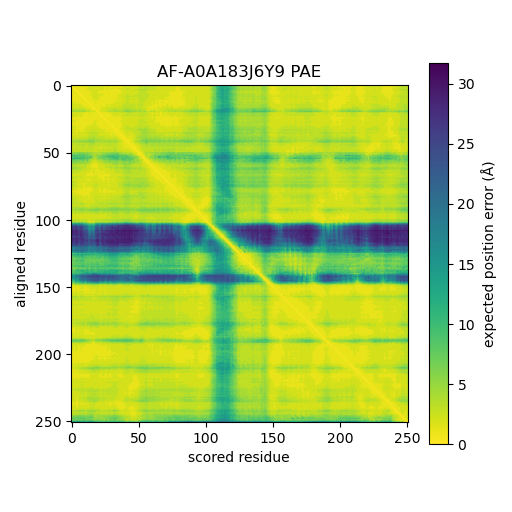N 1
ATOM 1825 C CA . ASP A 1 222 ? -5.932 8.718 -1.637 1.00 97.12 222 ASP A CA 1
ATOM 1826 C C . ASP A 1 222 ? -7.065 7.910 -2.283 1.00 97.12 222 ASP A C 1
ATOM 1828 O O . ASP A 1 222 ? -7.905 8.513 -2.939 1.00 97.12 222 ASP A O 1
ATOM 1832 N N . LEU A 1 223 ? -7.137 6.589 -2.107 1.00 98.06 223 LEU A N 1
ATOM 1833 C CA . LEU A 1 223 ? -8.199 5.760 -2.691 1.00 98.06 223 LEU A CA 1
ATOM 1834 C C . LEU A 1 223 ? -9.210 5.318 -1.628 1.00 98.06 223 LEU A C 1
ATOM 1836 O O . LEU A 1 223 ? -8.891 4.532 -0.754 1.00 98.06 223 LEU A O 1
ATOM 1840 N N . LEU A 1 224 ? -10.467 5.740 -1.709 1.00 98.31 224 LEU A N 1
ATOM 1841 C CA . LEU A 1 224 ? -11.483 5.425 -0.698 1.00 98.31 224 LEU A CA 1
ATOM 1842 C C . LEU A 1 224 ? -12.520 4.424 -1.245 1.00 98.31 224 LEU A C 1
ATOM 1844 O O . LEU A 1 224 ? -13.191 4.759 -2.220 1.00 98.31 224 LEU A O 1
ATOM 1848 N N . PRO A 1 225 ? -12.680 3.211 -0.670 1.00 97.94 225 PRO A N 1
ATOM 1849 C CA . PRO A 1 225 ? -13.635 2.216 -1.173 1.00 97.94 225 PRO A CA 1
ATOM 1850 C C . PRO A 1 225 ? -15.090 2.665 -0.990 1.00 97.94 225 PRO A C 1
ATOM 1852 O O . PRO A 1 225 ? -15.467 3.117 0.085 1.00 97.94 225 PRO A O 1
ATOM 1855 N N . GLU A 1 226 ? -15.937 2.489 -2.000 1.00 97.44 226 GLU A N 1
ATOM 1856 C CA . GLU A 1 226 ? -17.325 2.992 -1.976 1.00 97.44 226 GLU A CA 1
ATOM 1857 C C . GLU A 1 226 ? -18.377 1.940 -1.597 1.00 97.44 226 GLU A C 1
ATOM 1859 O O . GLU A 1 226 ? -19.511 2.293 -1.277 1.00 97.44 226 GLU A O 1
ATOM 1864 N N . ASP A 1 227 ? -18.032 0.651 -1.648 1.00 96.69 227 ASP A N 1
ATOM 1865 C CA . ASP A 1 227 ? -18.987 -0.448 -1.481 1.00 96.69 227 ASP A CA 1
ATOM 1866 C C . ASP A 1 227 ? -18.481 -1.486 -0.469 1.00 96.69 227 ASP A C 1
ATOM 1868 O O . ASP A 1 227 ? -17.434 -2.107 -0.660 1.00 96.69 227 ASP A O 1
ATOM 1872 N N . ASP A 1 228 ? -19.252 -1.719 0.596 1.00 95.94 228 ASP A N 1
ATOM 1873 C CA . ASP A 1 228 ? -18.902 -2.654 1.675 1.00 95.94 228 ASP A CA 1
ATOM 1874 C C . ASP A 1 228 ? -18.835 -4.124 1.215 1.00 95.94 228 ASP A C 1
ATOM 1876 O O . ASP A 1 228 ? -18.263 -4.966 1.909 1.00 95.94 228 ASP A O 1
ATOM 1880 N N . ARG A 1 229 ? -19.366 -4.458 0.028 1.00 96.12 229 ARG A N 1
ATOM 1881 C CA . ARG A 1 229 ? -19.212 -5.789 -0.590 1.00 96.12 229 ARG A CA 1
ATOM 1882 C C . ARG A 1 229 ? -17.799 -6.016 -1.130 1.00 96.12 229 ARG A C 1
ATOM 1884 O O . ARG A 1 229 ? -17.456 -7.150 -1.476 1.00 96.12 229 ARG A O 1
ATOM 1891 N N . ASN A 1 230 ? -16.973 -4.974 -1.207 1.00 96.56 230 ASN A N 1
ATOM 1892 C CA . ASN A 1 230 ? -15.556 -5.075 -1.527 1.00 96.56 230 ASN A CA 1
ATOM 1893 C C . ASN A 1 230 ? -14.750 -5.504 -0.290 1.00 96.56 230 ASN A C 1
ATOM 1895 O O . ASN A 1 230 ? -14.056 -4.716 0.352 1.00 96.56 230 ASN A O 1
ATOM 1899 N N . LEU A 1 231 ? -14.891 -6.775 0.077 1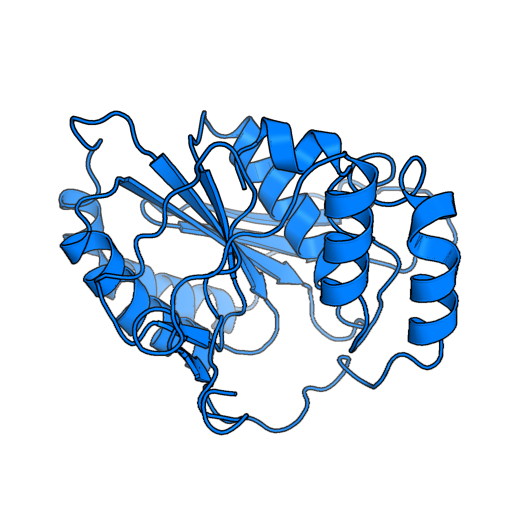.00 95.06 231 LEU A N 1
ATOM 1900 C CA . LEU A 1 231 ? -14.336 -7.324 1.313 1.00 95.06 231 LEU A CA 1
ATOM 1901 C C . LEU A 1 231 ? -12.805 -7.331 1.282 1.00 95.06 231 LEU A C 1
ATOM 1903 O O . LEU A 1 231 ? -12.223 -7.987 0.418 1.00 95.06 231 LEU A O 1
ATOM 1907 N N . TYR A 1 232 ? -12.148 -6.693 2.256 1.00 95.19 232 TYR A N 1
ATOM 1908 C CA . TYR A 1 232 ? -10.687 -6.672 2.402 1.00 95.19 232 TYR A CA 1
ATOM 1909 C C . TYR A 1 232 ? -10.180 -8.024 2.912 1.00 95.19 232 TYR A C 1
ATOM 1911 O O . TYR A 1 232 ? -9.778 -8.197 4.056 1.00 95.19 232 TYR A O 1
ATOM 1919 N N . ARG A 1 233 ? -10.208 -9.026 2.035 1.00 93.38 233 ARG A N 1
ATOM 1920 C CA . ARG A 1 233 ? -9.769 -10.392 2.318 1.00 93.38 233 ARG A CA 1
ATOM 1921 C C . ARG A 1 233 ? -8.893 -10.923 1.200 1.00 93.38 233 ARG A C 1
ATOM 1923 O O . ARG A 1 233 ? -9.044 -10.588 0.024 1.00 93.38 233 ARG A O 1
ATOM 1930 N N . CYS A 1 234 ? -7.976 -11.795 1.585 1.00 94.75 234 CYS A N 1
ATOM 1931 C CA . CYS A 1 234 ? -7.128 -12.519 0.658 1.00 94.75 234 CYS A CA 1
ATOM 1932 C C . CYS A 1 234 ? -7.728 -13.899 0.393 1.00 94.75 234 CYS A C 1
ATOM 1934 O O . CYS A 1 234 ? -8.297 -14.507 1.294 1.00 94.75 234 CYS A O 1
ATOM 1936 N N . GLY A 1 235 ? -7.586 -14.385 -0.837 1.00 94.31 235 GLY A N 1
ATOM 1937 C CA . GLY A 1 235 ? -7.917 -15.760 -1.210 1.00 94.31 235 GLY A CA 1
ATOM 1938 C C . GLY A 1 235 ? -6.721 -16.441 -1.864 1.00 94.31 235 GLY A C 1
ATOM 1939 O O . GLY A 1 235 ? -5.591 -15.960 -1.755 1.00 94.31 235 GLY A O 1
ATOM 1940 N N . ASP A 1 236 ? -6.982 -17.513 -2.606 1.00 96.19 236 ASP A N 1
ATOM 1941 C CA . ASP A 1 236 ? -5.942 -18.320 -3.262 1.00 96.19 236 ASP A CA 1
ATOM 1942 C C . ASP A 1 236 ? -5.187 -17.571 -4.366 1.00 96.19 236 ASP A C 1
ATOM 1944 O O . ASP A 1 236 ? -4.058 -17.926 -4.706 1.00 96.19 236 ASP A O 1
ATOM 1948 N N . GLN A 1 237 ? -5.779 -16.492 -4.881 1.00 98.00 237 GLN A N 1
ATOM 1949 C CA . GLN A 1 237 ? -5.196 -15.618 -5.894 1.00 98.00 237 GLN A CA 1
ATOM 1950 C C . GLN A 1 237 ? -5.090 -14.168 -5.392 1.00 98.00 237 GLN A C 1
ATOM 1952 O O . GLN A 1 237 ? -5.949 -13.722 -4.617 1.00 98.00 237 GLN A O 1
ATOM 1957 N N . PRO A 1 238 ? -4.071 -13.404 -5.835 1.00 98.06 238 PRO A N 1
ATOM 1958 C CA . PRO A 1 238 ? -3.990 -11.967 -5.600 1.00 98.06 238 PRO A CA 1
ATOM 1959 C C . PRO A 1 238 ? -5.256 -11.240 -6.059 1.00 98.06 238 PRO A C 1
ATOM 1961 O O . PRO A 1 238 ? -5.843 -11.573 -7.086 1.00 98.06 238 PRO A O 1
ATOM 1964 N N . ARG A 1 239 ? -5.666 -10.215 -5.311 1.00 97.56 239 ARG A N 1
ATOM 1965 C CA . ARG A 1 239 ? -6.856 -9.413 -5.605 1.00 97.56 239 ARG A CA 1
ATOM 1966 C C . ARG A 1 239 ? -6.470 -7.958 -5.815 1.00 97.56 239 ARG A C 1
ATOM 1968 O O . ARG A 1 239 ? -5.715 -7.407 -5.019 1.00 97.56 239 ARG A O 1
ATOM 1975 N N . HIS A 1 240 ? -7.027 -7.357 -6.857 1.00 97.25 240 HIS A N 1
ATOM 1976 C CA . HIS A 1 240 ? -7.012 -5.921 -7.091 1.00 97.25 240 HIS A CA 1
ATOM 1977 C C . HIS A 1 240 ? -8.371 -5.352 -6.680 1.00 97.25 240 HIS A C 1
ATOM 1979 O O . HIS A 1 240 ? -9.384 -5.615 -7.335 1.00 97.25 240 HIS A O 1
ATOM 1985 N N . PHE A 1 241 ? -8.391 -4.639 -5.552 1.00 96.81 241 PHE A N 1
ATOM 1986 C CA . PHE A 1 241 ? -9.621 -4.128 -4.948 1.00 96.81 241 PHE A CA 1
ATOM 1987 C C . PHE A 1 241 ? -10.172 -2.912 -5.703 1.00 96.81 241 PHE A C 1
ATOM 1989 O O . PHE A 1 241 ? -11.369 -2.877 -5.981 1.00 96.81 241 PHE A O 1
ATOM 1996 N N . ALA A 1 242 ? -9.307 -1.968 -6.094 1.00 96.12 242 ALA A N 1
ATOM 1997 C CA . ALA A 1 242 ? -9.666 -0.737 -6.805 1.00 96.12 242 ALA A CA 1
ATOM 1998 C C . ALA A 1 242 ? -9.888 -0.951 -8.307 1.00 96.12 242 ALA A C 1
ATOM 2000 O O . ALA A 1 242 ? -9.220 -0.373 -9.157 1.00 96.12 242 ALA A O 1
ATOM 2001 N N . ALA A 1 243 ? -10.826 -1.836 -8.644 1.00 92.75 243 ALA A N 1
ATOM 2002 C CA . ALA A 1 243 ? -11.107 -2.219 -10.023 1.00 92.75 243 ALA A CA 1
ATOM 2003 C C . ALA A 1 243 ? -11.767 -1.111 -10.864 1.00 92.75 243 ALA A C 1
ATOM 2005 O O . ALA A 1 243 ? -11.696 -1.193 -12.085 1.00 92.75 243 ALA A O 1
ATOM 2006 N N . ALA A 1 244 ? -12.406 -0.119 -10.239 1.00 94.56 244 ALA A N 1
ATOM 2007 C CA . ALA A 1 244 ? -13.068 0.991 -10.912 1.00 94.56 244 ALA A CA 1
ATOM 2008 C C . ALA A 1 244 ? -12.892 2.283 -10.098 1.00 94.56 244 ALA A C 1
ATOM 2010 O O . ALA A 1 244 ? -13.431 2.402 -9.003 1.00 94.56 244 ALA A O 1
ATOM 2011 N N . ILE A 1 245 ? -12.150 3.256 -10.628 1.00 95.00 245 ILE A N 1
ATOM 2012 C CA . ILE A 1 245 ? -11.827 4.505 -9.917 1.00 95.00 245 ILE A CA 1
ATOM 2013 C C . ILE A 1 245 ? -12.586 5.674 -10.555 1.00 95.00 245 ILE A C 1
ATOM 2015 O O . ILE A 1 245 ? -12.622 5.795 -11.784 1.00 95.00 245 ILE A O 1
ATOM 2019 N N . ASP A 1 246 ? -13.173 6.548 -9.738 1.00 92.62 246 ASP A N 1
ATOM 2020 C CA . ASP A 1 246 ? -13.969 7.707 -10.167 1.00 92.62 246 ASP A CA 1
ATOM 2021 C C . ASP A 1 246 ? -13.223 8.640 -11.142 1.00 92.62 246 ASP A C 1
ATOM 2023 O O . ASP A 1 246 ? -13.779 9.055 -12.161 1.00 92.62 246 ASP A O 1
ATOM 2027 N N . LYS A 1 247 ? -11.930 8.885 -10.903 1.00 90.50 247 LYS A N 1
ATOM 2028 C CA . LYS A 1 247 ? -11.032 9.677 -11.755 1.00 90.50 247 LYS A CA 1
ATOM 2029 C C . LYS A 1 247 ? -10.936 9.139 -13.183 1.00 90.50 247 LYS A C 1
ATOM 2031 O O . LYS A 1 247 ? -10.729 9.915 -14.113 1.00 90.50 247 LYS A O 1
ATOM 2036 N N . ASN A 1 248 ? -11.128 7.833 -13.359 1.00 86.56 248 ASN A N 1
ATOM 2037 C CA . ASN A 1 248 ? -11.128 7.161 -14.659 1.00 86.56 248 ASN A CA 1
ATOM 2038 C C . ASN A 1 248 ? -12.554 6.951 -15.207 1.00 86.56 248 ASN A C 1
ATOM 2040 O O . ASN A 1 248 ? -12.746 6.245 -16.196 1.00 86.56 248 ASN A O 1
ATOM 2044 N N . GLY A 1 249 ? -13.573 7.535 -14.568 1.00 87.31 249 GLY A N 1
ATOM 2045 C CA . GLY A 1 249 ? -14.978 7.325 -14.912 1.00 87.31 249 GLY A CA 1
ATOM 2046 C C . GLY A 1 249 ? -15.473 5.913 -14.589 1.00 87.31 249 GLY A C 1
ATOM 2047 O O . GLY A 1 249 ? -16.339 5.405 -15.302 1.00 87.31 249 GLY A O 1
ATOM 2048 N N . TYR A 1 250 ? -14.909 5.275 -13.555 1.00 89.62 250 TYR A N 1
ATOM 2049 C CA . TYR A 1 250 ? -15.180 3.884 -13.160 1.00 89.62 250 TYR A CA 1
ATOM 2050 C C . TYR A 1 250 ? -14.905 2.853 -14.270 1.00 89.62 250 TYR A C 1
ATOM 2052 O O . TYR A 1 250 ? -15.595 1.831 -14.358 1.00 89.62 250 TYR A O 1
ATOM 2060 N N . ARG A 1 251 ? -13.917 3.142 -15.123 1.00 70.38 251 ARG A N 1
ATOM 2061 C CA . ARG A 1 251 ? -13.435 2.267 -16.198 1.00 70.38 251 ARG A CA 1
ATOM 2062 C C . ARG A 1 251 ? -12.110 1.611 -15.845 1.00 70.38 251 ARG A C 1
ATOM 2064 O O . ARG A 1 251 ? -11.330 2.240 -15.092 1.00 70.38 251 ARG A O 1
#

InterPro domains:
  IPR003859 Beta-1,4-galactosyltransferase [PR02050] (184-203)
  IPR003859 Beta-1,4-galactosyltransferase [PR02050] (215-234)
  IPR003859 Beta-1,4-galactosyltransferase [PTHR19300] (141-251)
  IPR027791 Galactosyltransferase, C-terminal [PF02709] (2-53)
  IPR027995 Galactosyltransferase, N-terminal [PF13733] (142-234)
  IPR029044 Nucleotide-diphospho-sugar transferases [G3DSA:3.90.550.10] (1-106)
  IPR029044 Nucleotide-diphospho-sugar transferases [G3DSA:3.90.550.10] (107-251)
  IPR029044 Nucleotide-diphospho-sugar transferases [SSF53448] (4-103)
  IPR029044 Nucleotide-diphospho-sugar transferases [SSF53448] (144-244)

Solvent-accessible surface area (backbone atoms only — not comparable to full-atom values): 13940 Å² total; per-residue (Å²): 51,26,65,65,59,38,57,67,32,21,42,31,43,59,80,38,52,26,36,58,44,47,75,59,31,38,52,50,32,36,45,77,62,77,43,59,77,44,64,50,59,58,85,36,8,27,20,45,58,64,85,76,78,87,56,88,42,41,50,78,32,88,57,27,65,62,51,45,76,41,36,78,79,38,39,84,64,40,16,64,78,59,71,76,69,35,72,40,46,75,52,80,54,91,55,34,32,41,37,38,30,45,69,72,88,63,89,62,92,70,85,68,91,56,83,62,71,84,77,60,68,71,65,52,50,56,52,51,51,51,51,63,74,44,50,71,54,47,73,67,56,46,83,29,94,79,72,47,27,33,36,39,30,25,43,40,63,99,48,67,71,40,48,52,53,37,52,68,51,48,52,61,53,42,60,77,64,65,52,16,63,38,38,32,41,23,29,47,56,82,100,45,67,36,41,56,28,42,33,41,39,52,36,48,59,51,48,63,70,72,46,93,50,57,18,38,45,79,44,64,54,42,60,43,78,72,34,85,82,52,63,96,70,51,62,100,44,42,63,45,63,74,47,4,32,53,89,60,73,46,88

Organism: NCBI:txid241478

Secondary structure (DSSP, 8-state):
--HHHHHHTTSS-S---SBSSHHHHHHHHHHHTT---EE--TTTSEEEEPP-PPPTT--B-TTHHHHHHTHHHHTTTSSGGG---EEEEEEE-SSEEEEEEE----SS------PPPPPPHHHHHHHHHHHHHTHHHHHH-S--TT--EEEEEEEESS-HHHHHHHHHHHHHHHHHTT-EEEEEEEEEPSSS---HHHHHHHHHHHHHHHS--SEEEE--TTEEE--TTS-----SS-EES--EEGGGTT-

Sequence (251 aa):
MTGSQYRRVNGYSNLYWGWGGEDDDIHVRIKEAGMYVLRHPSQIGRYSMIKHDRDRGNEVNPCRMHLLNSARDRLKTDGLSDLAYRLIRIDRQTLYTNLTLEIKDFTNRTVMVTNATEASTEVVEIFDILKQKFSAAVERNKTSANNESIAIIIPYRDRESHLIAFFDHIIPFLERQNVSYHIFVVEQVRNQTFNKGLLTNVGFVFADRLRRFSCFVFHDVDLLPEDDRNLYRCGDQPRHFAAAIDKNGYR

pLDDT: mean 89.3, std 13.96, range [40.12, 98.81]

Mean predicted aligned error: 5.7 Å

Radius of gyration: 17.54 Å; Cα contacts (8 Å, |Δi|>4): 454; chains: 1; bounding box: 47×37×42 Å